Protein AF-A0A6N7SQK4-F1 (afdb_monomer)

Radius of gyration: 19.13 Å; Cα contacts (8 Å, |Δi|>4): 362; chains: 1; bounding box: 48×38×49 Å

Solvent-accessible surface area (backbone atoms only — not comparable to full-atom values): 11396 Å² total; per-residue (Å²): 120,50,79,45,81,29,78,34,66,66,60,45,42,52,51,52,50,55,53,40,71,34,82,90,44,71,41,27,34,32,42,35,21,42,63,75,59,46,51,52,40,52,52,53,42,48,60,73,65,50,49,73,35,94,45,75,55,80,72,55,44,94,78,72,70,55,89,62,46,33,38,38,37,44,37,92,71,20,36,33,31,36,69,36,64,40,72,62,56,98,86,44,72,65,43,67,56,78,45,79,33,41,35,33,38,35,33,69,88,46,64,76,78,52,61,83,30,60,48,47,84,39,53,32,35,34,43,65,51,77,74,94,60,89,77,73,80,86,76,71,68,69,50,72,48,73,41,77,40,60,44,101,84,72,44,73,34,31,39,38,41,40,38,35,49,65,60,96,89,46,80,45,75,48,74,48,77,51,74,38,95,45,62,67,61,43,48,59,55,30,52,80,71,74,47,86,133

pLDDT: mean 87.47, std 13.69, range [32.38, 98.38]

Sequence (197 aa):
MKRLEFKSVLDFTKRVCEVYEDETANHYVSVYGKYDFIKQVLQNLIVNGYPIGNEIELQDFEVDNYDKEFVLYLVEDGIIVEKVWHEKNEFHEAMYFYGYSNVAFVHDECNSALLKYVESKYVFEVAIAEDDVDDPGYRTNTIETVHISYNDRGLPCGFSKAWTTSENGVICSSAYLHFSNDIDILNEVAEKFGVKL

Structure (mmCIF, N/CA/C/O backbone):
data_AF-A0A6N7SQK4-F1
#
_entry.id   AF-A0A6N7SQK4-F1
#
loop_
_atom_site.group_PDB
_atom_site.id
_atom_site.type_symbol
_atom_site.label_atom_id
_atom_site.label_alt_id
_atom_site.label_comp_id
_atom_site.label_asym_id
_atom_site.label_entity_id
_atom_site.label_seq_id
_atom_site.pdbx_PDB_ins_code
_atom_site.Cartn_x
_atom_site.Cartn_y
_atom_site.Cartn_z
_atom_site.occupancy
_atom_site.B_iso_or_equiv
_atom_site.auth_seq_id
_atom_site.auth_comp_id
_atom_site.auth_asym_id
_atom_site.auth_atom_id
_atom_site.pdbx_PDB_model_num
ATOM 1 N N . MET A 1 1 ? 4.772 18.997 -6.776 1.00 83.69 1 MET A N 1
ATOM 2 C CA . MET A 1 1 ? 4.277 17.985 -5.823 1.00 83.69 1 MET A CA 1
ATOM 3 C C . MET A 1 1 ? 4.002 18.671 -4.498 1.00 83.69 1 MET A C 1
ATOM 5 O O . MET A 1 1 ? 4.730 19.605 -4.177 1.00 83.69 1 MET A O 1
ATOM 9 N N . LYS A 1 2 ? 2.951 18.285 -3.773 1.00 93.44 2 LYS A N 1
ATOM 10 C CA . LYS A 1 2 ? 2.712 18.763 -2.401 1.00 93.44 2 LYS A CA 1
ATOM 11 C C . LYS A 1 2 ? 3.180 17.676 -1.431 1.00 93.44 2 LYS A C 1
ATOM 13 O O . LYS A 1 2 ? 2.813 16.524 -1.633 1.00 93.44 2 LYS A O 1
ATOM 18 N N . ARG A 1 3 ? 3.945 18.046 -0.402 1.00 95.69 3 ARG A N 1
ATOM 19 C CA . ARG A 1 3 ? 4.362 17.134 0.672 1.00 95.69 3 ARG A CA 1
ATOM 20 C C . ARG A 1 3 ? 3.245 16.969 1.701 1.00 95.69 3 ARG A C 1
ATOM 22 O O . ARG A 1 3 ? 2.582 17.949 2.056 1.00 95.69 3 ARG A O 1
ATOM 29 N N . LEU A 1 4 ? 3.026 15.735 2.131 1.00 96.88 4 LEU A N 1
ATOM 30 C CA . LEU A 1 4 ? 2.109 15.333 3.189 1.00 96.88 4 LEU A CA 1
ATOM 31 C C . LEU A 1 4 ? 2.910 14.590 4.255 1.00 96.88 4 LEU A C 1
ATOM 33 O O . LEU A 1 4 ? 3.725 13.730 3.934 1.00 96.88 4 LEU A O 1
ATOM 37 N N . GLU A 1 5 ? 2.660 14.927 5.513 1.00 96.31 5 GLU A N 1
ATOM 38 C CA . GLU A 1 5 ? 3.359 14.347 6.655 1.00 96.31 5 GLU A CA 1
ATOM 39 C C . GLU A 1 5 ? 2.365 13.576 7.516 1.00 96.31 5 GLU A C 1
ATOM 41 O O . GLU A 1 5 ? 1.281 14.079 7.833 1.00 96.31 5 GLU A O 1
ATOM 46 N N . PHE A 1 6 ? 2.734 12.354 7.885 1.00 93.81 6 PHE A N 1
ATOM 47 C CA . PHE A 1 6 ? 1.911 11.467 8.699 1.00 93.81 6 PHE A CA 1
ATOM 48 C C . PHE A 1 6 ? 2.703 10.981 9.901 1.00 93.81 6 PHE A C 1
ATOM 50 O O . PHE A 1 6 ? 3.916 10.838 9.837 1.00 93.81 6 PHE A O 1
ATOM 57 N N . LYS A 1 7 ? 2.011 10.696 11.004 1.00 89.12 7 LYS A N 1
ATOM 58 C CA . LYS A 1 7 ? 2.656 10.184 12.221 1.00 89.12 7 LYS A CA 1
ATOM 59 C C . LYS A 1 7 ? 3.020 8.706 12.128 1.00 89.12 7 LYS A C 1
ATOM 61 O O . LYS A 1 7 ? 3.851 8.233 12.880 1.00 89.12 7 LYS A O 1
ATOM 66 N N . SER A 1 8 ? 2.334 7.963 11.266 1.00 90.12 8 SER A N 1
ATOM 67 C CA . SER A 1 8 ? 2.505 6.522 11.133 1.00 90.12 8 SER A CA 1
ATOM 68 C C . SER A 1 8 ? 2.063 6.056 9.750 1.00 90.12 8 SER A C 1
ATOM 70 O O . SER A 1 8 ? 1.241 6.709 9.096 1.00 90.12 8 SER A O 1
ATOM 72 N N . VAL A 1 9 ? 2.542 4.881 9.329 1.00 91.19 9 VAL A N 1
ATOM 73 C CA . VAL A 1 9 ? 2.066 4.225 8.098 1.00 91.19 9 VAL A CA 1
ATOM 74 C C . VAL A 1 9 ? 0.567 3.908 8.182 1.00 91.19 9 VAL A C 1
ATOM 76 O O . VAL A 1 9 ? -0.132 3.949 7.171 1.00 91.19 9 VAL A O 1
ATOM 79 N N . LEU A 1 10 ? 0.035 3.661 9.385 1.00 88.75 10 LEU A N 1
ATOM 80 C CA . LEU A 1 10 ? -1.398 3.457 9.604 1.00 88.75 10 LEU A CA 1
ATOM 81 C C . LEU A 1 10 ? -2.210 4.721 9.291 1.00 88.75 10 LEU A C 1
ATOM 83 O O . LEU A 1 10 ? -3.214 4.644 8.585 1.00 88.75 10 LEU A O 1
ATOM 87 N N . ASP A 1 11 ? -1.781 5.883 9.787 1.00 90.56 11 ASP A N 1
ATOM 88 C CA . ASP A 1 11 ? -2.468 7.151 9.514 1.00 90.56 11 ASP A CA 1
ATOM 89 C C . ASP A 1 11 ? -2.390 7.526 8.033 1.00 90.56 11 ASP A C 1
ATOM 91 O O . ASP A 1 11 ? -3.376 7.988 7.457 1.00 90.56 11 ASP A O 1
ATOM 95 N N . PHE A 1 12 ? -1.252 7.250 7.393 1.00 96.50 12 PHE A N 1
ATOM 96 C CA . PHE A 1 12 ? -1.128 7.345 5.943 1.00 96.50 12 PHE A CA 1
ATOM 97 C C . PHE A 1 12 ? -2.101 6.398 5.222 1.00 96.50 12 PHE A C 1
ATOM 99 O O . PHE A 1 12 ? -2.813 6.821 4.313 1.00 96.50 12 PHE A O 1
ATOM 106 N N . THR A 1 13 ? -2.199 5.136 5.648 1.00 94.81 13 THR A N 1
ATOM 107 C CA . THR A 1 13 ? -3.073 4.154 4.987 1.00 94.81 13 THR A CA 1
ATOM 108 C C . THR A 1 13 ? -4.548 4.541 5.103 1.00 94.81 13 THR A C 1
ATOM 110 O O . THR A 1 13 ? -5.290 4.411 4.132 1.00 94.81 13 THR A O 1
ATOM 113 N N . LYS A 1 14 ? -4.983 5.101 6.242 1.00 93.44 14 LYS A N 1
ATOM 114 C CA . LYS A 1 14 ? -6.338 5.670 6.375 1.00 93.44 14 LYS A CA 1
ATOM 115 C C . LYS A 1 14 ? -6.587 6.752 5.330 1.00 93.44 14 LYS A C 1
ATOM 117 O O . LYS A 1 14 ? -7.634 6.753 4.694 1.00 93.44 14 LYS A O 1
ATOM 122 N N . ARG A 1 15 ? -5.601 7.624 5.092 1.00 95.56 15 ARG A N 1
ATOM 123 C CA . ARG A 1 15 ? -5.711 8.665 4.067 1.00 95.56 15 ARG A CA 1
ATOM 124 C C . ARG A 1 15 ? -5.816 8.091 2.654 1.00 95.56 15 ARG A C 1
ATOM 126 O O . ARG A 1 15 ? -6.554 8.641 1.843 1.00 95.56 15 ARG A O 1
ATOM 133 N N . VAL A 1 16 ? -5.099 7.007 2.358 1.00 96.56 16 VAL A N 1
ATOM 134 C CA . VAL A 1 16 ? -5.236 6.278 1.085 1.00 96.56 16 VAL A CA 1
ATOM 135 C C . VAL A 1 16 ? -6.665 5.756 0.917 1.00 96.56 16 VAL A C 1
ATOM 137 O O . VAL A 1 16 ? -7.256 5.992 -0.133 1.00 96.56 16 VAL A O 1
ATOM 140 N N . CYS A 1 17 ? -7.241 5.139 1.955 1.00 94.69 17 CYS A N 1
ATOM 141 C CA . CYS A 1 17 ? -8.623 4.641 1.943 1.00 94.69 17 CYS A CA 1
ATOM 142 C C . CYS A 1 17 ? -9.630 5.777 1.709 1.00 94.69 17 CYS A C 1
ATOM 144 O O . CYS A 1 17 ? -10.446 5.693 0.803 1.00 94.69 17 CYS A O 1
ATOM 146 N N . GLU A 1 18 ? -9.511 6.888 2.447 1.00 93.62 18 GLU A N 1
ATOM 147 C CA . GLU A 1 18 ? -10.380 8.064 2.274 1.00 93.62 18 GLU A CA 1
ATOM 148 C C . GLU A 1 18 ? -10.346 8.616 0.843 1.00 93.62 18 GLU A C 1
ATOM 150 O O . GLU A 1 18 ? -11.364 9.047 0.313 1.00 93.62 18 GLU A O 1
ATOM 155 N N . VAL A 1 19 ? -9.160 8.652 0.228 1.00 93.62 19 VAL A N 1
ATOM 156 C CA . VAL A 1 19 ? -8.994 9.136 -1.149 1.00 93.62 19 VAL A CA 1
ATOM 157 C C . VAL A 1 19 ? -9.546 8.139 -2.156 1.00 93.62 19 VAL A C 1
ATOM 159 O O . VAL A 1 19 ? -10.092 8.552 -3.174 1.00 93.62 19 VAL A O 1
ATOM 162 N N . TYR A 1 20 ? -9.398 6.845 -1.888 1.00 93.75 20 TYR A N 1
ATOM 163 C CA . TYR A 1 20 ? -9.963 5.803 -2.727 1.00 93.75 20 TYR A CA 1
ATOM 164 C C . TYR A 1 20 ? -11.492 5.805 -2.674 1.00 93.75 20 TYR A C 1
ATOM 166 O O . TYR A 1 20 ? -12.119 5.681 -3.715 1.00 93.75 20 TYR A O 1
ATOM 174 N N . GLU A 1 21 ? -12.095 5.989 -1.500 1.00 90.25 21 GLU A N 1
ATOM 175 C CA . GLU A 1 21 ? -13.551 6.003 -1.297 1.00 90.25 21 GLU A CA 1
ATOM 176 C C . GLU A 1 21 ? -14.223 7.300 -1.791 1.00 90.25 21 GLU A C 1
ATOM 178 O O . GLU A 1 21 ? -15.442 7.341 -1.957 1.00 90.25 21 GLU A O 1
ATOM 183 N N . ASP A 1 22 ? -13.451 8.355 -2.067 1.00 86.50 22 ASP A N 1
ATOM 184 C CA . ASP A 1 22 ? -13.962 9.595 -2.652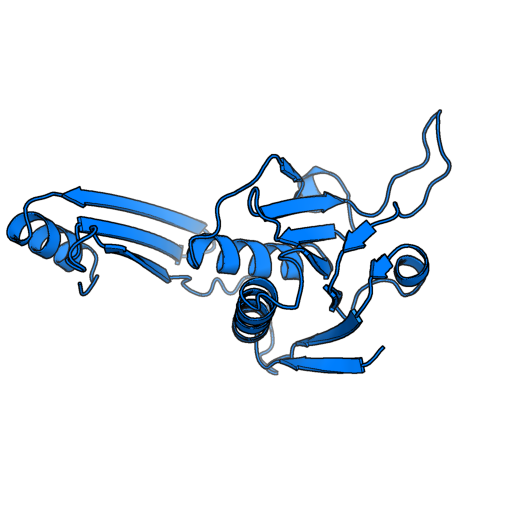 1.00 86.50 22 ASP A CA 1
ATOM 185 C C . ASP A 1 22 ? -14.390 9.367 -4.115 1.00 86.50 22 ASP A C 1
ATOM 187 O O . ASP A 1 22 ? -13.565 9.253 -5.027 1.00 86.50 22 ASP A O 1
ATOM 191 N N . GLU A 1 23 ? -15.707 9.353 -4.351 1.00 67.31 23 GLU A N 1
ATOM 192 C CA . GLU A 1 23 ? -16.339 9.156 -5.667 1.00 67.31 23 GLU A CA 1
ATOM 193 C C . GLU A 1 23 ? -15.842 10.143 -6.743 1.00 67.31 23 GLU A C 1
ATOM 195 O O . GLU A 1 23 ? -15.976 9.893 -7.941 1.00 67.31 23 GLU A O 1
ATOM 200 N N . THR A 1 24 ? -15.234 11.270 -6.354 1.00 70.75 24 THR A N 1
ATOM 201 C CA . THR A 1 24 ? -14.681 12.247 -7.304 1.00 70.75 24 THR A CA 1
ATOM 202 C C . THR A 1 24 ? -13.302 11.866 -7.859 1.00 70.75 24 THR A C 1
ATOM 204 O O . THR A 1 24 ? -12.833 12.490 -8.820 1.00 70.75 24 THR A O 1
ATOM 207 N N . ALA A 1 25 ? -12.645 10.848 -7.288 1.00 60.19 25 ALA A N 1
ATOM 208 C CA . ALA A 1 25 ? -11.273 10.458 -7.606 1.00 60.19 25 ALA A CA 1
ATOM 209 C C . ALA A 1 25 ? -11.146 9.274 -8.589 1.00 60.19 25 ALA A C 1
ATOM 211 O O . ALA A 1 25 ? -10.020 8.945 -8.958 1.00 60.19 25 ALA A O 1
ATOM 212 N N . ASN A 1 26 ? -12.250 8.686 -9.076 1.00 66.25 26 ASN A N 1
ATOM 213 C CA . ASN A 1 26 ? -12.278 7.468 -9.914 1.00 66.25 26 ASN A CA 1
ATOM 214 C C . ASN A 1 26 ? -11.434 6.302 -9.350 1.00 66.25 26 ASN A C 1
ATOM 216 O O . ASN A 1 26 ? -10.673 5.708 -10.108 1.00 66.25 26 ASN A O 1
ATOM 220 N N . HIS A 1 27 ? -11.547 5.995 -8.049 1.00 81.81 27 HIS A N 1
ATOM 221 C CA . HIS A 1 27 ? -11.099 4.737 -7.412 1.00 81.81 27 HIS A CA 1
ATOM 222 C C . HIS A 1 27 ? -9.774 4.140 -7.941 1.00 81.81 27 HIS A C 1
ATOM 224 O O . HIS A 1 27 ? -9.664 2.934 -8.140 1.00 81.81 27 HIS A O 1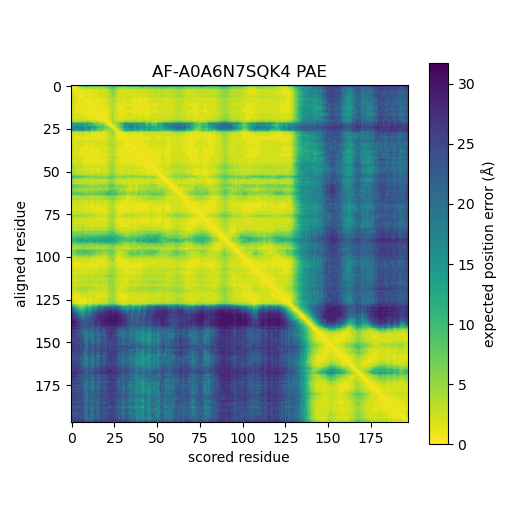
ATOM 230 N N . TYR A 1 28 ? -8.769 4.976 -8.220 1.00 92.06 28 TYR A N 1
ATOM 231 C CA . TYR A 1 28 ? -7.483 4.521 -8.744 1.00 92.06 28 TYR A CA 1
ATOM 232 C C . TYR A 1 28 ? -6.358 5.285 -8.061 1.00 92.06 28 TYR A C 1
ATOM 234 O O . TYR A 1 28 ? -5.978 6.393 -8.457 1.00 92.06 28 TYR A O 1
ATOM 242 N N . VAL A 1 29 ? -5.840 4.673 -7.000 1.00 95.94 29 VAL A N 1
ATOM 243 C CA . VAL A 1 29 ? -4.765 5.225 -6.178 1.00 95.94 29 VAL A CA 1
ATOM 244 C C . VAL A 1 29 ? -3.518 4.370 -6.344 1.00 95.94 29 VAL A C 1
ATOM 246 O O . VAL A 1 29 ? -3.596 3.146 -6.340 1.00 95.94 29 VAL A O 1
ATOM 249 N N . SER A 1 30 ? -2.361 5.012 -6.472 1.00 97.50 30 SER A N 1
ATOM 250 C CA . SER A 1 30 ? -1.060 4.338 -6.476 1.00 97.50 30 SER A CA 1
ATOM 251 C C . SER A 1 30 ? -0.188 4.845 -5.335 1.00 97.50 30 SER A C 1
ATOM 253 O O . SER A 1 30 ? -0.093 6.056 -5.117 1.00 97.50 30 SER A O 1
ATOM 255 N N . VAL A 1 31 ? 0.495 3.939 -4.649 1.00 98.31 31 VAL A N 1
ATOM 256 C CA . VAL A 1 31 ? 1.444 4.231 -3.576 1.00 98.31 31 VAL A CA 1
ATOM 257 C C . VAL A 1 31 ? 2.805 3.670 -3.967 1.00 98.31 31 VAL A C 1
ATOM 259 O O . VAL A 1 31 ? 2.933 2.472 -4.177 1.00 98.31 31 VAL A O 1
ATOM 262 N N . TYR A 1 32 ? 3.817 4.527 -4.047 1.00 98.38 32 TYR A N 1
ATOM 263 C CA . TYR A 1 32 ? 5.190 4.157 -4.380 1.00 98.38 32 TYR A CA 1
ATOM 264 C C . TYR A 1 32 ? 6.066 4.211 -3.133 1.00 98.38 32 TYR A C 1
ATOM 266 O O . TYR A 1 32 ? 5.988 5.169 -2.357 1.00 98.38 32 TYR A O 1
ATOM 274 N N . GLY A 1 33 ? 6.916 3.205 -2.953 1.00 97.56 33 GLY A N 1
ATOM 275 C CA . GLY A 1 33 ? 7.816 3.123 -1.809 1.00 97.56 33 GLY A CA 1
ATOM 276 C C . GLY A 1 33 ? 8.720 1.902 -1.849 1.00 97.56 33 GLY A C 1
ATOM 277 O O . GLY A 1 33 ? 8.614 1.056 -2.732 1.00 97.56 33 GLY A O 1
ATOM 278 N N . LYS A 1 34 ? 9.621 1.803 -0.874 1.00 95.50 34 LYS A N 1
ATOM 279 C CA . LYS A 1 34 ? 10.460 0.615 -0.688 1.00 95.50 34 LYS A CA 1
ATOM 280 C C . LYS A 1 34 ? 9.702 -0.504 0.023 1.00 95.50 34 LYS A C 1
ATOM 282 O O . LYS A 1 34 ? 8.609 -0.289 0.551 1.00 95.50 34 LYS A O 1
ATOM 287 N N . TYR A 1 35 ? 10.319 -1.683 0.044 1.00 94.38 35 TYR A N 1
ATOM 288 C CA . TYR A 1 35 ? 9.756 -2.922 0.577 1.00 94.38 35 TYR A CA 1
ATOM 289 C C . TYR A 1 35 ? 9.039 -2.751 1.927 1.00 94.38 35 TYR A C 1
ATOM 291 O O . TYR A 1 35 ? 7.842 -3.018 2.008 1.00 94.38 35 TYR A O 1
ATOM 299 N N . ASP A 1 36 ? 9.716 -2.251 2.968 1.00 93.00 36 ASP A N 1
ATOM 300 C CA . ASP A 1 36 ? 9.132 -2.179 4.318 1.00 93.00 36 ASP A CA 1
ATOM 301 C C . ASP A 1 36 ? 7.945 -1.220 4.420 1.00 93.00 36 ASP A C 1
ATOM 303 O O . ASP A 1 36 ? 6.975 -1.497 5.134 1.00 93.00 36 ASP A O 1
ATOM 307 N N . PHE A 1 37 ? 7.992 -0.109 3.685 1.00 96.00 37 PHE A N 1
ATOM 308 C CA . PHE A 1 37 ? 6.884 0.837 3.623 1.00 96.00 37 PHE A CA 1
ATOM 309 C C . PHE A 1 37 ? 5.678 0.212 2.913 1.00 96.00 37 PHE A C 1
ATOM 311 O O . PHE A 1 37 ? 4.579 0.174 3.467 1.00 96.00 37 PHE A O 1
ATOM 318 N N . ILE A 1 38 ? 5.884 -0.347 1.716 1.00 97.94 38 ILE A N 1
ATOM 319 C CA . ILE A 1 38 ? 4.814 -0.953 0.911 1.00 97.94 38 ILE A CA 1
ATOM 320 C C . ILE A 1 38 ? 4.208 -2.171 1.610 1.00 97.94 38 ILE A C 1
ATOM 322 O O . ILE A 1 38 ? 2.987 -2.320 1.625 1.00 97.94 38 ILE A O 1
ATOM 326 N N . LYS A 1 39 ? 5.026 -2.988 2.276 1.00 95.62 39 LYS A N 1
ATOM 327 C CA . LYS A 1 39 ? 4.577 -4.109 3.106 1.00 95.62 39 LYS A CA 1
ATOM 328 C C . LYS A 1 39 ? 3.621 -3.664 4.211 1.00 95.62 39 LYS A C 1
ATOM 330 O O . LYS A 1 39 ? 2.579 -4.290 4.395 1.00 95.62 39 LYS A O 1
ATOM 335 N N . GLN A 1 40 ? 3.941 -2.593 4.936 1.00 94.00 40 GLN A N 1
ATOM 336 C CA . GLN A 1 40 ? 3.074 -2.075 5.999 1.00 94.00 40 GLN A CA 1
ATOM 337 C C . GLN A 1 40 ? 1.767 -1.486 5.449 1.00 94.00 40 GLN A C 1
ATOM 339 O O . GLN A 1 40 ? 0.702 -1.713 6.025 1.00 94.00 40 GLN A O 1
ATOM 344 N N . VAL A 1 41 ? 1.820 -0.774 4.318 1.00 97.06 41 VAL A N 1
ATOM 345 C CA . VAL A 1 41 ? 0.614 -0.266 3.638 1.00 97.06 41 VAL A CA 1
ATOM 346 C C . VAL A 1 41 ? -0.278 -1.427 3.192 1.00 97.06 41 VAL A C 1
ATOM 348 O O . VAL A 1 41 ? -1.468 -1.435 3.502 1.00 97.06 41 VAL A O 1
ATOM 351 N N . LEU A 1 42 ? 0.298 -2.441 2.539 1.00 97.25 42 LEU A N 1
ATOM 352 C CA . LEU A 1 42 ? -0.401 -3.653 2.110 1.00 97.25 42 LEU A CA 1
ATOM 353 C C . LEU A 1 42 ? -1.090 -4.357 3.286 1.00 97.25 42 LEU A C 1
ATOM 355 O O . LEU A 1 42 ? -2.274 -4.679 3.201 1.00 97.25 42 LEU A O 1
ATOM 359 N N . GLN A 1 43 ? -0.373 -4.562 4.396 1.00 91.00 43 GLN A N 1
ATOM 360 C CA . GLN A 1 43 ? -0.928 -5.173 5.607 1.00 91.00 43 GLN A CA 1
ATOM 361 C C . GLN A 1 43 ? -2.143 -4.399 6.124 1.00 91.00 43 GLN A C 1
ATOM 363 O O . GLN A 1 43 ? -3.189 -4.996 6.374 1.00 91.00 43 GLN A O 1
ATOM 368 N N . ASN A 1 44 ? -2.030 -3.075 6.239 1.00 90.88 44 ASN A N 1
ATOM 369 C CA . ASN A 1 44 ? -3.120 -2.225 6.712 1.00 90.88 44 ASN A CA 1
ATOM 370 C C . ASN A 1 44 ? -4.333 -2.244 5.764 1.00 90.88 44 ASN A C 1
ATOM 372 O O . ASN A 1 44 ? -5.468 -2.269 6.235 1.00 90.88 44 ASN A O 1
ATOM 376 N N . LEU A 1 45 ? -4.122 -2.267 4.443 1.00 92.56 45 LEU A N 1
ATOM 377 C CA . LEU A 1 45 ? -5.216 -2.344 3.466 1.00 92.56 45 LEU A CA 1
ATOM 378 C C . LEU A 1 45 ? -5.954 -3.687 3.533 1.00 92.56 45 LEU A C 1
ATOM 380 O O . LEU A 1 45 ? -7.182 -3.702 3.585 1.00 92.56 45 LEU A O 1
ATOM 384 N N . ILE A 1 46 ? -5.226 -4.806 3.614 1.00 89.75 46 ILE A N 1
ATOM 385 C CA . ILE A 1 46 ? -5.830 -6.139 3.785 1.00 89.75 46 ILE A CA 1
ATOM 386 C C . ILE A 1 46 ? -6.668 -6.183 5.070 1.00 89.75 46 ILE A C 1
ATOM 388 O O . ILE A 1 46 ? -7.788 -6.688 5.080 1.00 89.75 46 ILE A O 1
ATOM 392 N N . VAL A 1 47 ? -6.145 -5.616 6.156 1.00 82.56 47 VAL A N 1
ATOM 393 C CA . VAL A 1 47 ? -6.829 -5.543 7.456 1.00 82.56 47 VAL A CA 1
ATOM 394 C C . VAL A 1 47 ? -8.096 -4.693 7.395 1.00 82.56 47 VAL A C 1
ATOM 396 O O . VAL A 1 47 ? -9.095 -5.034 8.028 1.00 82.56 47 VAL A O 1
ATOM 399 N N . ASN A 1 48 ? -8.083 -3.626 6.598 1.00 80.12 48 ASN A N 1
ATOM 400 C CA . ASN A 1 48 ? -9.256 -2.794 6.343 1.00 80.12 48 ASN A CA 1
ATOM 401 C C . ASN A 1 48 ? -10.291 -3.469 5.419 1.00 80.12 48 ASN A C 1
ATOM 403 O O . ASN A 1 48 ? -11.336 -2.881 5.156 1.00 80.12 48 ASN A O 1
ATOM 407 N N . GLY A 1 49 ? -10.047 -4.705 4.969 1.00 81.69 49 GLY A N 1
ATOM 408 C CA . GLY A 1 49 ? -11.009 -5.506 4.212 1.00 81.69 49 GLY A CA 1
ATOM 409 C C . GLY A 1 49 ? -10.933 -5.328 2.697 1.00 81.69 49 GLY A C 1
ATOM 410 O O . GLY A 1 49 ? -11.812 -5.823 1.992 1.00 81.69 49 GLY A O 1
ATOM 411 N N . TYR A 1 50 ? -9.900 -4.657 2.184 1.00 87.25 50 TYR A N 1
ATOM 412 C CA . TYR A 1 50 ? -9.686 -4.552 0.744 1.00 87.25 50 TYR A CA 1
ATOM 413 C C . TYR A 1 50 ? -9.200 -5.901 0.185 1.00 87.25 50 TYR A C 1
ATOM 415 O O . TYR A 1 50 ? -8.250 -6.479 0.727 1.00 87.25 50 TYR A O 1
ATOM 423 N N . PRO A 1 51 ? -9.838 -6.434 -0.874 1.00 90.38 51 PRO A N 1
ATOM 424 C CA . PRO A 1 51 ? -9.447 -7.712 -1.450 1.00 90.38 51 PRO A CA 1
ATOM 425 C C . PRO A 1 51 ? -8.081 -7.606 -2.130 1.00 90.38 51 PRO A C 1
ATOM 427 O O . PRO A 1 51 ? -7.670 -6.536 -2.573 1.00 90.38 51 PRO A O 1
ATOM 430 N N . ILE A 1 52 ? -7.387 -8.735 -2.244 1.00 93.94 52 ILE A N 1
ATOM 431 C CA . ILE A 1 52 ? -6.223 -8.849 -3.124 1.00 93.94 52 ILE A CA 1
ATOM 432 C C . ILE A 1 52 ? -6.744 -9.011 -4.553 1.00 93.94 52 ILE A C 1
ATOM 434 O O . ILE A 1 52 ? -7.625 -9.840 -4.785 1.00 93.94 52 ILE A O 1
ATOM 438 N N . GLY A 1 53 ? -6.205 -8.216 -5.473 1.00 92.44 53 GLY A N 1
ATOM 439 C CA . GLY A 1 53 ? -6.504 -8.294 -6.896 1.00 92.44 53 GLY A CA 1
ATOM 440 C C . GLY A 1 53 ? -5.746 -9.431 -7.580 1.00 92.44 53 GLY A C 1
ATOM 441 O O . GLY A 1 53 ? -5.609 -10.533 -7.047 1.00 92.44 53 GLY A O 1
ATOM 442 N N . ASN A 1 54 ? -5.244 -9.166 -8.785 1.00 88.44 54 ASN A N 1
ATOM 443 C CA . ASN A 1 54 ? -4.667 -10.212 -9.633 1.00 88.44 54 ASN A CA 1
ATOM 444 C C . ASN A 1 54 ? -3.255 -10.657 -9.217 1.00 88.44 54 ASN A C 1
ATOM 446 O O . ASN A 1 54 ? -2.882 -11.794 -9.503 1.00 88.44 54 ASN A O 1
ATOM 450 N N . GLU A 1 55 ? -2.471 -9.796 -8.559 1.00 90.75 55 GLU A N 1
ATOM 451 C CA . GLU A 1 55 ? -1.062 -10.075 -8.258 1.00 90.75 55 GLU A CA 1
ATOM 452 C C . GLU A 1 55 ? -0.536 -9.293 -7.045 1.00 90.75 55 GLU A C 1
ATOM 454 O O . GLU A 1 55 ? -0.913 -8.146 -6.814 1.00 90.75 55 GLU A O 1
ATOM 459 N N . ILE A 1 56 ? 0.369 -9.924 -6.288 1.00 95.94 56 ILE A N 1
ATOM 460 C CA . ILE A 1 56 ? 1.199 -9.289 -5.259 1.00 95.94 56 ILE A CA 1
ATOM 461 C C . ILE A 1 56 ? 2.653 -9.712 -5.504 1.00 95.94 56 ILE A C 1
ATOM 463 O O . ILE A 1 56 ? 3.096 -10.764 -5.038 1.00 95.94 56 ILE A O 1
ATOM 467 N N . GLU A 1 57 ? 3.398 -8.887 -6.233 1.00 94.06 57 GLU A N 1
ATOM 468 C CA . GLU A 1 57 ? 4.842 -9.015 -6.408 1.00 94.06 57 GLU A CA 1
ATOM 469 C C . GLU A 1 57 ? 5.564 -8.192 -5.333 1.00 94.06 57 GLU A C 1
ATOM 471 O O . GLU A 1 57 ? 5.914 -7.027 -5.517 1.00 94.06 57 GLU A O 1
ATOM 476 N N . LEU A 1 58 ? 5.759 -8.808 -4.167 1.00 93.19 58 LEU A N 1
ATOM 477 C CA . LEU A 1 58 ? 6.462 -8.195 -3.044 1.00 93.19 58 LEU A CA 1
ATOM 478 C C . LEU A 1 58 ? 7.372 -9.227 -2.380 1.00 93.19 58 LEU A C 1
ATOM 480 O O . LEU A 1 58 ? 6.954 -9.959 -1.480 1.00 93.19 58 LEU A O 1
ATOM 484 N N . GLN A 1 59 ? 8.613 -9.306 -2.847 1.00 87.56 59 GLN A N 1
ATOM 485 C CA . GLN A 1 59 ? 9.647 -10.146 -2.254 1.00 87.56 59 GLN A CA 1
ATOM 486 C C . GLN A 1 59 ? 10.681 -9.286 -1.528 1.00 87.56 59 GLN A C 1
ATOM 488 O O . GLN A 1 59 ? 10.935 -8.142 -1.898 1.00 87.56 59 GLN A O 1
ATOM 493 N N . ASP A 1 60 ? 11.233 -9.846 -0.455 1.00 79.88 60 ASP A N 1
ATOM 494 C CA . ASP A 1 60 ? 12.344 -9.241 0.272 1.00 79.88 60 ASP A CA 1
ATOM 495 C C . ASP A 1 60 ? 13.645 -9.384 -0.527 1.00 79.88 60 ASP A C 1
ATOM 497 O O . ASP A 1 60 ? 13.820 -10.351 -1.277 1.00 79.88 60 ASP A O 1
ATOM 501 N N . PHE A 1 61 ? 14.584 -8.476 -0.278 1.00 79.06 61 PHE A N 1
ATOM 502 C CA . PHE A 1 61 ? 15.894 -8.438 -0.914 1.00 79.06 61 PHE A CA 1
ATOM 503 C C . PHE A 1 61 ? 16.628 -9.785 -0.824 1.00 79.06 61 PHE A C 1
ATOM 505 O O . PHE A 1 61 ? 17.226 -10.230 -1.797 1.00 79.06 61 PHE A O 1
ATOM 512 N N . GLU A 1 62 ? 16.544 -10.487 0.307 1.00 82.25 62 GLU A N 1
ATOM 513 C CA . GLU A 1 62 ? 17.211 -11.786 0.490 1.00 82.25 62 GLU A CA 1
ATOM 514 C C . GLU A 1 62 ? 16.654 -12.902 -0.419 1.00 82.25 62 GLU A C 1
ATOM 516 O O . GLU A 1 62 ? 17.294 -13.940 -0.601 1.00 82.25 62 GLU A O 1
ATOM 521 N N . VAL A 1 63 ? 15.460 -12.716 -0.992 1.00 80.00 63 VAL A N 1
ATOM 522 C CA . VAL A 1 63 ? 14.797 -13.705 -1.855 1.00 80.00 63 VAL A CA 1
ATOM 523 C C . VAL A 1 63 ? 15.094 -13.450 -3.330 1.00 80.00 63 VAL A C 1
ATOM 525 O O . VAL A 1 63 ? 15.361 -14.401 -4.067 1.00 80.00 63 VAL A O 1
ATOM 528 N N . ASP A 1 64 ? 15.044 -12.195 -3.777 1.00 84.69 64 ASP A N 1
ATOM 529 C CA . ASP A 1 64 ? 15.122 -11.848 -5.201 1.00 84.69 64 ASP A CA 1
ATOM 530 C C . ASP A 1 64 ? 16.210 -10.819 -5.558 1.00 84.69 64 ASP A C 1
ATOM 532 O O . ASP A 1 64 ? 16.429 -10.549 -6.739 1.00 84.69 64 ASP A O 1
ATOM 536 N N . ASN A 1 65 ? 16.951 -10.319 -4.565 1.00 87.75 65 ASN A N 1
ATOM 537 C CA . ASN A 1 65 ? 17.970 -9.271 -4.676 1.00 87.75 65 ASN A CA 1
ATOM 538 C C . ASN A 1 65 ? 17.439 -7.940 -5.237 1.00 87.75 65 ASN A C 1
ATOM 540 O O . ASN A 1 65 ? 18.199 -7.178 -5.839 1.00 87.75 65 ASN A O 1
ATOM 544 N N . TYR A 1 66 ? 16.150 -7.646 -5.048 1.00 89.50 66 TYR A N 1
ATOM 545 C CA . TYR A 1 66 ? 15.537 -6.396 -5.480 1.00 89.50 66 TYR A CA 1
ATOM 546 C C . TYR A 1 66 ? 15.558 -5.342 -4.362 1.00 89.50 66 TYR A C 1
ATOM 548 O O . TYR A 1 66 ? 14.903 -5.480 -3.334 1.00 89.50 66 TYR A O 1
ATOM 556 N N . ASP A 1 67 ? 16.310 -4.258 -4.569 1.00 90.94 67 ASP A N 1
ATOM 557 C CA . ASP A 1 67 ? 16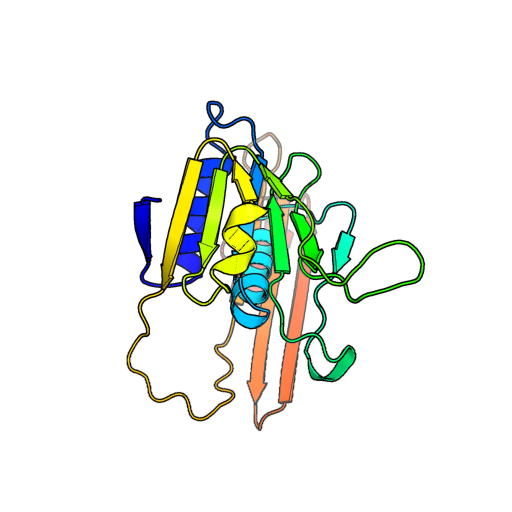.494 -3.154 -3.606 1.00 90.94 67 ASP A CA 1
ATOM 558 C C . ASP A 1 67 ? 15.825 -1.834 -4.046 1.00 90.94 67 ASP A C 1
ATOM 560 O O . ASP A 1 67 ? 16.105 -0.763 -3.494 1.00 90.94 67 ASP A O 1
ATOM 564 N N . LYS A 1 68 ? 14.983 -1.892 -5.083 1.00 94.94 68 LYS A N 1
ATOM 565 C CA . LYS A 1 68 ? 14.328 -0.730 -5.700 1.00 94.94 68 LYS A CA 1
ATOM 566 C C . LYS A 1 68 ? 12.897 -0.559 -5.180 1.00 94.94 68 LYS A C 1
ATOM 568 O O . LYS A 1 68 ? 12.452 -1.228 -4.250 1.00 94.94 68 LYS A O 1
ATOM 573 N N . GLU A 1 69 ? 12.184 0.404 -5.745 1.00 96.50 69 GLU A N 1
ATOM 574 C CA . GLU A 1 69 ? 10.828 0.766 -5.354 1.00 96.50 69 GLU A CA 1
ATOM 575 C C . GLU A 1 69 ? 9.787 -0.221 -5.891 1.00 96.50 69 GLU A C 1
ATOM 577 O O . GLU A 1 69 ? 9.923 -0.786 -6.977 1.00 96.50 69 GLU A O 1
ATOM 582 N N . PHE A 1 70 ? 8.707 -0.368 -5.138 1.00 97.06 70 PHE A N 1
ATOM 583 C CA . PHE A 1 70 ? 7.484 -1.054 -5.525 1.00 97.06 70 PHE A CA 1
ATOM 584 C C . PHE A 1 70 ? 6.361 -0.031 -5.684 1.00 97.06 70 PHE A C 1
ATOM 586 O O . PHE A 1 70 ? 6.408 1.069 -5.117 1.00 97.06 70 PHE A O 1
ATOM 593 N N . VAL A 1 71 ? 5.338 -0.411 -6.440 1.00 97.88 71 VAL A N 1
ATOM 594 C CA . VAL A 1 71 ? 4.072 0.310 -6.521 1.00 97.88 71 VAL A CA 1
ATOM 595 C C . VAL A 1 71 ? 2.959 -0.589 -6.011 1.00 97.88 71 VAL A C 1
ATOM 597 O O . VAL A 1 71 ? 2.849 -1.744 -6.404 1.00 97.88 71 VAL A O 1
ATOM 600 N N . LEU A 1 72 ? 2.139 -0.048 -5.118 1.00 98.12 72 LEU A N 1
ATOM 601 C CA . LEU A 1 72 ? 0.877 -0.634 -4.701 1.00 98.12 72 LEU A CA 1
ATOM 602 C C . LEU A 1 72 ? -0.252 0.144 -5.366 1.00 98.12 72 LEU A C 1
ATOM 604 O O . LEU A 1 72 ? -0.388 1.348 -5.146 1.00 98.12 72 LEU A O 1
ATOM 608 N N . TYR A 1 73 ? -1.081 -0.542 -6.138 1.00 96.81 73 TYR A N 1
ATOM 609 C CA . TYR A 1 73 ? -2.315 -0.001 -6.680 1.00 96.81 73 TYR A CA 1
ATOM 610 C C . TYR A 1 73 ? -3.497 -0.433 -5.822 1.00 96.81 73 TYR A C 1
ATOM 612 O O . TYR A 1 73 ? -3.625 -1.602 -5.460 1.00 96.81 73 TYR A O 1
ATOM 620 N N . LEU A 1 74 ? -4.371 0.522 -5.525 1.00 96.38 74 LEU A N 1
ATOM 621 C CA . LEU A 1 74 ? -5.696 0.271 -4.987 1.00 96.38 74 LEU A CA 1
ATOM 622 C C . LEU A 1 74 ? -6.712 0.653 -6.063 1.00 96.38 74 LEU A C 1
ATOM 624 O O . LEU A 1 74 ? -6.864 1.835 -6.393 1.00 96.38 74 LEU A O 1
ATOM 628 N N . VAL A 1 75 ? -7.333 -0.376 -6.638 1.00 93.69 75 VAL A N 1
ATOM 629 C CA . VAL A 1 75 ? -8.273 -0.308 -7.764 1.00 93.69 75 VAL A CA 1
ATOM 630 C C . VAL A 1 75 ? -9.542 -1.096 -7.447 1.00 93.69 75 VAL A C 1
ATOM 632 O O . VAL A 1 75 ? -9.599 -1.800 -6.440 1.00 93.69 75 VAL A O 1
ATOM 635 N N . GLU A 1 76 ? -10.546 -1.009 -8.322 1.00 90.81 76 GLU A N 1
ATOM 636 C CA . GLU A 1 76 ? -11.828 -1.717 -8.177 1.00 90.81 76 GLU A CA 1
ATOM 637 C C . GLU A 1 76 ? -11.657 -3.232 -7.959 1.00 90.81 76 GLU A C 1
ATOM 639 O O . GLU A 1 76 ? -12.322 -3.809 -7.100 1.00 90.81 76 GLU A O 1
ATOM 644 N N . ASP A 1 77 ? -10.707 -3.855 -8.665 1.00 89.56 77 ASP A N 1
ATOM 645 C CA . ASP A 1 77 ? -10.396 -5.288 -8.548 1.00 89.56 77 ASP A CA 1
ATOM 646 C C . ASP A 1 77 ? -9.652 -5.654 -7.246 1.00 89.56 77 ASP A C 1
ATOM 648 O O . ASP A 1 77 ? -9.455 -6.834 -6.956 1.00 89.56 77 ASP A O 1
ATOM 652 N N . GLY A 1 78 ? -9.234 -4.665 -6.451 1.00 93.50 78 GLY A N 1
ATOM 653 C CA . GLY A 1 78 ? -8.519 -4.846 -5.193 1.00 93.50 78 GLY A CA 1
ATOM 654 C C . GLY A 1 78 ? -7.096 -4.294 -5.201 1.00 93.50 78 GLY A C 1
ATOM 655 O O . GLY A 1 78 ? -6.747 -3.371 -5.939 1.00 93.50 78 GLY A O 1
ATOM 656 N N . ILE A 1 79 ? -6.273 -4.849 -4.315 1.00 97.38 79 ILE A N 1
ATOM 657 C CA . ILE A 1 79 ? -4.880 -4.456 -4.115 1.00 97.38 79 ILE A CA 1
ATOM 658 C C . ILE A 1 79 ? -3.987 -5.205 -5.104 1.00 97.38 79 ILE A C 1
ATOM 660 O O . ILE A 1 79 ? -4.030 -6.435 -5.157 1.00 97.38 79 ILE A O 1
ATOM 664 N N . ILE A 1 80 ? -3.142 -4.477 -5.828 1.00 97.00 80 ILE A N 1
ATOM 665 C CA . ILE A 1 80 ? -2.099 -5.034 -6.698 1.00 97.00 80 ILE A CA 1
ATOM 666 C C . ILE A 1 80 ? -0.753 -4.462 -6.257 1.00 97.00 80 ILE A C 1
ATOM 668 O O . ILE A 1 80 ? -0.678 -3.279 -5.931 1.00 97.00 80 ILE A O 1
ATOM 672 N N . VAL A 1 81 ? 0.303 -5.276 -6.227 1.00 97.12 81 VAL A N 1
ATOM 673 C CA . VAL A 1 81 ? 1.669 -4.807 -5.938 1.00 97.12 81 VAL A CA 1
ATOM 674 C C . VAL A 1 81 ? 2.618 -5.294 -7.019 1.00 97.12 81 VAL A C 1
ATOM 676 O O . VAL A 1 81 ? 2.577 -6.469 -7.367 1.00 97.12 81 VAL A O 1
ATOM 679 N N . GLU A 1 82 ? 3.464 -4.399 -7.523 1.00 95.38 82 GLU A N 1
ATOM 680 C CA . GLU A 1 82 ? 4.403 -4.660 -8.619 1.00 95.38 82 GLU A CA 1
ATOM 681 C C . GLU A 1 82 ? 5.768 -4.019 -8.340 1.00 95.38 82 GLU A C 1
ATOM 683 O O . GLU A 1 82 ? 5.870 -2.986 -7.660 1.00 95.38 82 GLU A O 1
ATOM 688 N N . LYS A 1 83 ? 6.829 -4.587 -8.919 1.00 94.75 83 LYS A N 1
ATOM 689 C CA . LYS A 1 83 ? 8.124 -3.903 -9.031 1.00 94.75 83 LYS A CA 1
ATOM 690 C C . LYS A 1 83 ? 8.036 -2.765 -10.036 1.00 94.75 83 LYS A C 1
ATOM 692 O O . LYS A 1 83 ? 7.465 -2.911 -11.110 1.00 94.75 83 LYS A O 1
ATOM 697 N N . VAL A 1 84 ? 8.651 -1.627 -9.718 1.00 94.75 84 VAL A N 1
ATOM 698 C CA . VAL A 1 84 ? 8.645 -0.472 -10.632 1.00 94.75 84 VAL A CA 1
ATOM 699 C C . VAL A 1 84 ? 9.882 -0.436 -11.521 1.00 94.75 84 VAL A C 1
ATOM 701 O O . VAL A 1 84 ? 9.838 0.130 -12.612 1.00 94.75 84 VAL A O 1
ATOM 704 N N . TRP A 1 85 ? 10.997 -1.014 -11.069 1.00 93.69 85 TRP A N 1
ATOM 705 C CA . TRP A 1 85 ? 12.242 -1.091 -11.823 1.00 93.69 85 TRP A CA 1
ATOM 706 C C . TRP A 1 85 ? 12.360 -2.434 -12.534 1.00 93.69 85 TRP A C 1
ATOM 708 O O . TRP A 1 85 ? 12.306 -3.491 -11.909 1.00 93.69 85 TRP A O 1
ATOM 718 N N . HIS A 1 86 ? 12.612 -2.385 -13.838 1.00 87.12 86 HIS A N 1
ATOM 719 C CA . HIS A 1 86 ? 12.933 -3.568 -14.616 1.00 87.12 86 HIS A CA 1
ATOM 720 C C . HIS A 1 86 ? 14.395 -3.532 -15.026 1.00 87.12 86 HIS A C 1
ATOM 722 O O . HIS A 1 86 ? 14.873 -2.565 -15.625 1.00 87.12 86 HIS A O 1
ATOM 728 N N . GLU A 1 87 ? 15.095 -4.624 -14.732 1.00 89.38 87 GLU A N 1
ATOM 729 C CA . GLU A 1 87 ? 16.443 -4.841 -15.232 1.00 89.38 87 GLU A CA 1
ATOM 730 C C . GLU A 1 87 ? 16.456 -4.953 -16.755 1.00 89.38 87 GLU A C 1
ATOM 732 O O . GLU A 1 87 ? 15.466 -5.310 -17.406 1.00 89.38 87 GLU A O 1
ATOM 737 N N . LYS A 1 88 ? 17.620 -4.659 -17.331 1.00 90.94 88 LYS A N 1
ATOM 738 C CA . LYS A 1 88 ? 17.833 -4.807 -18.766 1.00 90.94 88 LYS A CA 1
ATOM 739 C C . LYS A 1 88 ? 17.564 -6.250 -19.186 1.00 90.94 88 LYS A C 1
ATOM 741 O O . LYS A 1 88 ? 18.126 -7.184 -18.617 1.00 90.94 88 LYS A O 1
ATOM 746 N N . ASN A 1 89 ? 16.793 -6.421 -20.252 1.00 87.94 89 ASN A N 1
ATOM 747 C CA . ASN A 1 89 ? 16.622 -7.711 -20.908 1.00 87.94 89 ASN A CA 1
ATOM 748 C C . ASN A 1 89 ? 16.727 -7.570 -22.435 1.00 87.94 89 ASN A C 1
ATOM 750 O O . ASN A 1 89 ? 17.192 -6.555 -22.953 1.00 87.94 89 ASN A O 1
ATOM 754 N N . GLU A 1 90 ? 16.343 -8.616 -23.165 1.00 90.56 90 GLU A N 1
ATOM 755 C CA . GLU A 1 90 ? 16.415 -8.642 -24.630 1.00 90.56 90 GLU A CA 1
ATOM 756 C C . GLU A 1 90 ? 15.469 -7.633 -25.309 1.00 90.56 90 GLU A C 1
ATOM 758 O O . GLU A 1 90 ? 15.688 -7.275 -26.466 1.00 90.56 90 GLU A O 1
ATOM 763 N N . PHE A 1 91 ? 14.436 -7.164 -24.604 1.00 83.25 91 PHE A N 1
ATOM 764 C CA . PHE A 1 91 ? 13.363 -6.328 -25.144 1.00 83.25 91 PHE A CA 1
ATOM 765 C C . PHE A 1 91 ? 13.453 -4.861 -24.713 1.00 83.25 91 PHE A C 1
ATOM 767 O O . PHE A 1 91 ? 12.939 -3.995 -25.422 1.00 83.25 91 PHE A O 1
ATOM 774 N N . HIS A 1 92 ? 14.099 -4.563 -23.583 1.00 81.69 92 HIS A N 1
ATOM 775 C CA . HIS A 1 92 ? 14.212 -3.201 -23.066 1.00 81.69 92 HIS A CA 1
ATOM 776 C C . HIS A 1 92 ? 15.491 -2.964 -22.250 1.00 81.69 92 HIS A C 1
ATOM 778 O O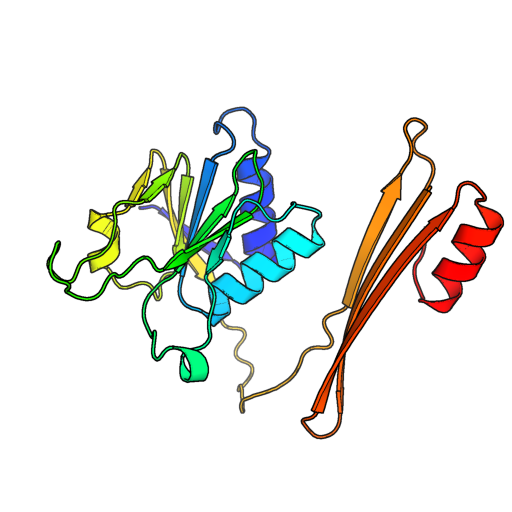 . HIS A 1 92 ? 16.066 -3.869 -21.641 1.00 81.69 92 HIS A O 1
ATOM 784 N N . GLU A 1 93 ? 15.930 -1.703 -22.230 1.00 91.12 93 GLU A N 1
ATOM 785 C CA . GLU A 1 93 ? 16.973 -1.227 -21.318 1.00 91.12 93 GLU A CA 1
ATOM 786 C C . GLU A 1 93 ? 16.463 -1.208 -19.870 1.00 91.12 93 GLU A C 1
ATOM 788 O O . GLU A 1 93 ? 15.258 -1.277 -19.624 1.00 91.12 93 GLU A O 1
ATOM 793 N N . ALA A 1 94 ? 17.388 -1.117 -18.913 1.00 92.19 94 ALA A N 1
ATOM 794 C CA . ALA A 1 94 ? 17.022 -1.014 -17.507 1.00 92.19 94 ALA A CA 1
ATOM 795 C C . ALA A 1 94 ? 16.352 0.342 -17.236 1.00 92.19 94 ALA A C 1
ATOM 797 O O . ALA A 1 94 ? 16.951 1.397 -17.480 1.00 92.19 94 ALA A O 1
ATOM 798 N N . MET A 1 95 ? 15.101 0.319 -16.783 1.00 93.00 95 MET A N 1
ATOM 799 C CA . MET A 1 95 ? 14.301 1.524 -16.581 1.00 93.00 95 MET A CA 1
ATOM 800 C C . MET A 1 95 ? 13.144 1.288 -15.614 1.00 93.00 95 MET A C 1
ATOM 802 O O . MET A 1 95 ? 12.753 0.154 -15.345 1.00 93.00 95 MET A O 1
ATOM 806 N N . TYR A 1 96 ? 12.566 2.388 -15.134 1.00 93.31 96 TYR A N 1
ATOM 807 C CA . TYR A 1 96 ? 11.270 2.337 -14.473 1.00 93.31 96 TYR A CA 1
ATOM 808 C C . TYR A 1 96 ? 10.158 2.157 -15.505 1.00 93.31 96 TYR A C 1
ATOM 810 O O . TYR A 1 96 ? 10.213 2.745 -16.591 1.00 93.31 96 TYR A O 1
ATOM 818 N N . PHE A 1 97 ? 9.143 1.375 -15.160 1.00 88.38 97 PHE A N 1
ATOM 819 C CA . PHE A 1 97 ? 7.917 1.289 -15.944 1.00 88.38 97 PHE A CA 1
ATOM 820 C C . PHE A 1 97 ? 6.981 2.457 -15.636 1.00 88.38 97 PHE A C 1
ATOM 822 O O . PHE A 1 97 ? 6.997 3.028 -14.545 1.00 88.38 97 PHE A O 1
ATOM 829 N N . TYR A 1 98 ? 6.187 2.833 -16.638 1.00 87.19 98 TYR A N 1
ATOM 830 C CA . TYR A 1 98 ? 5.185 3.882 -16.494 1.00 87.19 98 TYR A CA 1
ATOM 831 C C . TYR A 1 98 ? 4.016 3.372 -15.655 1.00 87.19 98 TYR A C 1
ATOM 833 O O . TYR A 1 98 ? 3.352 2.415 -16.045 1.00 87.19 98 TYR A O 1
ATOM 841 N N . GLY A 1 99 ? 3.759 4.037 -14.531 1.00 88.75 99 GLY A N 1
ATOM 842 C CA . GLY A 1 99 ? 2.595 3.791 -13.687 1.00 88.75 99 GLY A CA 1
ATOM 843 C C . GLY A 1 99 ? 1.560 4.897 -13.870 1.00 88.75 99 GLY A C 1
ATOM 844 O O . GLY A 1 99 ? 1.904 6.081 -13.823 1.00 88.75 99 GLY A O 1
ATOM 845 N N . TYR A 1 100 ? 0.296 4.519 -14.063 1.00 91.00 100 TYR A N 1
ATOM 846 C CA . TYR A 1 100 ? -0.823 5.455 -14.177 1.00 91.00 100 TYR A CA 1
ATOM 847 C C . TYR A 1 100 ? -1.774 5.318 -12.990 1.00 91.00 100 TYR A C 1
ATOM 849 O O . TYR A 1 100 ? -2.088 4.211 -12.564 1.00 91.00 100 TYR A O 1
ATOM 857 N N . SER A 1 101 ? -2.254 6.446 -12.470 1.00 93.06 101 SER A N 1
ATOM 858 C CA . SER A 1 101 ? -3.352 6.486 -11.498 1.00 93.06 101 SER A CA 1
ATOM 859 C C . SER A 1 101 ? -3.989 7.876 -11.444 1.00 93.06 101 SER A C 1
ATOM 861 O O . SER A 1 101 ? -3.481 8.847 -12.010 1.00 93.06 101 SER A O 1
ATOM 863 N N . ASN A 1 102 ? -5.102 8.022 -10.730 1.00 93.75 102 ASN A N 1
ATOM 864 C CA . ASN A 1 102 ? -5.700 9.335 -10.502 1.00 93.75 102 ASN A CA 1
ATOM 865 C C . ASN A 1 102 ? -4.949 10.110 -9.416 1.00 93.75 102 ASN A C 1
ATOM 867 O O . ASN A 1 102 ? -4.731 11.323 -9.547 1.00 93.75 102 ASN A O 1
ATOM 871 N N . VAL A 1 103 ? -4.542 9.403 -8.361 1.00 95.19 103 VAL A N 1
ATOM 872 C CA . VAL A 1 103 ? -3.786 9.952 -7.237 1.00 95.19 103 VAL A CA 1
ATOM 873 C C . VAL A 1 103 ? -2.577 9.073 -6.948 1.00 95.19 103 VAL A C 1
ATOM 875 O O . VAL A 1 103 ? -2.721 7.905 -6.597 1.00 95.19 103 VAL A O 1
ATOM 878 N N . ALA A 1 104 ? -1.390 9.669 -7.023 1.00 96.88 104 ALA A N 1
ATOM 879 C CA . ALA A 1 104 ? -0.143 9.038 -6.630 1.00 96.88 104 ALA A CA 1
ATOM 880 C C . ALA A 1 104 ? 0.391 9.604 -5.315 1.00 96.88 104 ALA A C 1
ATOM 882 O O . ALA A 1 104 ? 0.534 10.819 -5.147 1.00 96.88 104 ALA A O 1
ATOM 883 N N . PHE A 1 105 ? 0.746 8.699 -4.413 1.00 97.88 105 PHE A N 1
ATOM 884 C CA . PHE A 1 105 ? 1.530 8.964 -3.217 1.00 97.88 105 PHE A CA 1
ATOM 885 C C . PHE A 1 105 ? 2.925 8.380 -3.418 1.00 97.88 105 PHE A C 1
ATOM 887 O O . PHE A 1 105 ? 3.052 7.194 -3.697 1.00 97.88 105 PHE A O 1
ATOM 894 N N . VAL A 1 106 ? 3.966 9.197 -3.293 1.00 98.12 106 VAL A N 1
ATOM 895 C CA . VAL A 1 106 ? 5.360 8.774 -3.460 1.00 98.12 106 VAL A CA 1
ATOM 896 C C . VAL A 1 106 ? 6.085 8.986 -2.141 1.00 98.12 106 VAL A C 1
ATOM 898 O O . VAL A 1 106 ? 6.196 10.126 -1.691 1.00 98.12 106 VAL A O 1
ATOM 901 N N . HIS A 1 107 ? 6.544 7.904 -1.513 1.00 97.69 107 HIS A N 1
ATOM 902 C CA . HIS A 1 107 ? 7.331 7.981 -0.282 1.00 97.69 107 HIS A CA 1
ATOM 903 C C . HIS A 1 107 ? 8.627 8.770 -0.522 1.00 97.69 107 HIS A C 1
ATOM 905 O O . HIS A 1 107 ? 9.241 8.628 -1.581 1.00 97.69 107 HIS A O 1
ATOM 911 N N . ASP A 1 108 ? 9.046 9.597 0.432 1.00 95.50 108 ASP A N 1
ATOM 912 C CA . ASP A 1 108 ? 10.187 10.511 0.286 1.00 95.50 108 ASP A CA 1
ATOM 913 C C . ASP A 1 108 ? 11.540 9.798 0.109 1.00 95.50 108 ASP A C 1
ATOM 915 O O . ASP A 1 108 ? 12.450 10.342 -0.515 1.00 95.50 108 ASP A O 1
ATOM 919 N N . GLU A 1 109 ? 11.644 8.543 0.546 1.00 94.94 109 GLU A N 1
ATOM 920 C CA . GLU A 1 109 ? 12.795 7.674 0.264 1.00 94.94 109 GLU A CA 1
ATOM 921 C C . GLU A 1 109 ? 12.869 7.123 -1.173 1.00 94.94 109 GLU A C 1
ATOM 923 O O . GLU A 1 109 ? 13.853 6.462 -1.528 1.00 94.94 109 GLU A O 1
ATOM 928 N N . CYS A 1 110 ? 11.847 7.342 -2.007 1.00 96.56 110 CYS A N 1
ATOM 929 C CA . CYS A 1 110 ? 11.886 6.905 -3.401 1.00 96.56 110 CYS A CA 1
ATOM 930 C C . CYS A 1 110 ? 12.952 7.673 -4.186 1.00 96.56 110 CYS A C 1
ATOM 932 O O . CYS A 1 110 ? 13.131 8.887 -4.050 1.00 96.56 110 CYS A O 1
ATOM 934 N N . ASN A 1 111 ? 13.611 6.987 -5.112 1.00 94.94 111 ASN A N 1
ATOM 935 C CA . ASN A 1 111 ? 14.535 7.619 -6.030 1.00 94.94 111 ASN A CA 1
ATOM 936 C C . ASN A 1 111 ? 13.809 8.652 -6.904 1.00 94.94 111 ASN A C 1
ATOM 938 O O . ASN A 1 111 ? 12.901 8.328 -7.664 1.00 94.94 111 ASN A O 1
ATOM 942 N N . SER A 1 112 ? 14.273 9.902 -6.880 1.00 93.44 112 SER A N 1
ATOM 943 C CA . SER A 1 112 ? 13.692 10.992 -7.682 1.00 93.44 112 SER A CA 1
ATOM 944 C C . SER A 1 112 ? 13.608 10.715 -9.196 1.00 93.44 112 SER A C 1
ATOM 946 O O . SER A 1 112 ? 12.798 11.335 -9.887 1.00 93.44 112 SER A O 1
ATOM 948 N N . ALA A 1 113 ? 14.410 9.786 -9.734 1.00 94.69 113 ALA A N 1
ATOM 949 C CA . ALA A 1 113 ? 14.332 9.364 -11.131 1.00 94.69 113 ALA A CA 1
ATOM 950 C C . ALA A 1 113 ? 12.998 8.678 -11.481 1.00 94.69 113 ALA A C 1
ATOM 952 O O . ALA A 1 113 ? 12.548 8.819 -12.621 1.00 94.69 113 ALA A O 1
ATOM 953 N N . LEU A 1 114 ? 12.354 8.014 -10.512 1.00 94.62 114 LEU A N 1
ATOM 954 C CA . LEU A 1 114 ? 11.034 7.388 -10.642 1.00 94.62 114 LEU A CA 1
ATOM 955 C C . LEU A 1 114 ? 9.961 8.397 -11.070 1.00 94.62 114 LEU A C 1
ATOM 957 O O . LEU A 1 114 ? 9.082 8.075 -11.860 1.00 94.62 114 LEU A O 1
ATOM 961 N N . LEU A 1 115 ? 10.056 9.649 -10.613 1.00 93.56 115 LEU A N 1
ATOM 962 C CA . LEU A 1 115 ? 9.013 10.665 -10.804 1.00 93.56 115 LEU A CA 1
ATOM 963 C C . LEU A 1 115 ? 8.692 10.972 -12.272 1.00 93.56 115 LEU A C 1
ATOM 965 O O . LEU A 1 115 ? 7.619 11.486 -12.571 1.00 93.56 115 LEU A O 1
ATOM 969 N N . LYS A 1 116 ? 9.610 10.670 -13.195 1.00 93.94 116 LYS A N 1
ATOM 970 C CA . LYS A 1 116 ? 9.398 10.834 -14.643 1.00 93.94 116 LYS A CA 1
ATOM 971 C C . LYS A 1 116 ? 8.449 9.787 -15.237 1.00 93.94 116 LYS A C 1
ATOM 973 O O . LYS A 1 116 ? 8.010 9.960 -16.370 1.00 93.94 116 LYS A O 1
ATOM 978 N N . TYR A 1 117 ? 8.179 8.724 -14.486 1.00 95.00 117 TYR A N 1
ATOM 979 C CA . TYR A 1 117 ? 7.400 7.557 -14.888 1.00 95.00 117 TYR A CA 1
ATOM 980 C C . TYR A 1 117 ? 6.078 7.438 -14.117 1.00 95.00 117 TYR A C 1
ATOM 982 O O . TYR A 1 117 ? 5.287 6.545 -14.395 1.00 95.00 117 TYR A O 1
ATOM 990 N N . VAL A 1 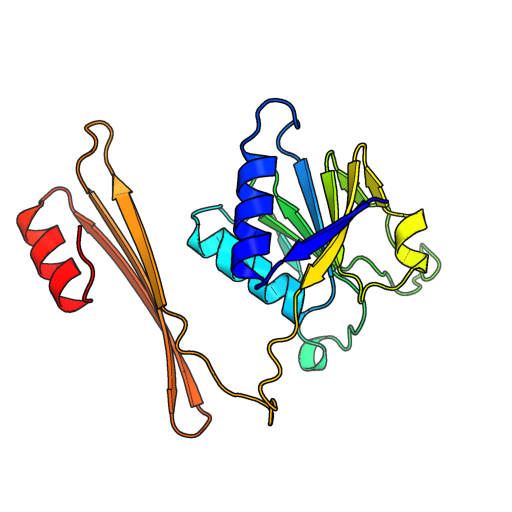118 ? 5.820 8.354 -13.176 1.00 95.38 118 VAL A N 1
ATOM 991 C CA . VAL A 1 118 ? 4.560 8.440 -12.431 1.00 95.38 118 VAL A CA 1
ATOM 992 C C . VAL A 1 118 ? 3.623 9.403 -13.153 1.00 95.38 118 VAL A C 1
ATOM 994 O O . VAL A 1 118 ? 3.818 10.621 -13.113 1.00 95.38 118 VAL A O 1
ATOM 997 N N . GLU A 1 119 ? 2.596 8.868 -13.807 1.00 93.44 119 GLU A N 1
ATOM 998 C CA . GLU A 1 119 ? 1.577 9.652 -14.498 1.00 93.44 119 GLU A CA 1
ATOM 999 C C . GLU A 1 119 ? 0.283 9.693 -13.681 1.00 93.44 119 GLU A C 1
ATOM 1001 O O . GLU A 1 119 ? -0.480 8.729 -13.618 1.00 93.44 119 GLU A O 1
ATOM 1006 N N . SER A 1 120 ? 0.018 10.832 -13.036 1.00 93.12 120 SER A N 1
ATOM 1007 C CA . SER A 1 120 ? -1.214 11.012 -12.263 1.00 93.12 120 SER A CA 1
ATOM 1008 C C . SER A 1 120 ? -1.707 12.448 -12.248 1.00 93.12 120 SER A C 1
ATOM 1010 O O . SER A 1 120 ? -0.928 13.399 -12.339 1.00 93.12 120 SER A O 1
ATOM 1012 N N . LYS A 1 121 ? -3.024 12.619 -12.073 1.00 91.81 121 LYS A N 1
ATOM 1013 C CA . LYS A 1 121 ? -3.649 13.948 -11.963 1.00 91.81 121 LYS A CA 1
ATOM 1014 C C . LYS A 1 121 ? -3.180 14.683 -10.708 1.00 91.81 121 LYS A C 1
ATOM 1016 O O . LYS A 1 121 ? -2.941 15.891 -10.748 1.00 91.81 121 LYS A O 1
ATOM 1021 N N . TYR A 1 122 ? -3.049 13.954 -9.604 1.00 92.88 122 TYR A N 1
ATOM 1022 C CA . TYR A 1 122 ? -2.527 14.472 -8.347 1.00 92.88 122 TYR A CA 1
ATOM 1023 C C . TYR A 1 122 ? -1.351 13.618 -7.889 1.00 92.88 122 TYR A C 1
ATOM 1025 O O . TYR A 1 122 ? -1.471 12.403 -7.800 1.00 92.88 122 TYR A O 1
ATOM 1033 N N . VAL A 1 123 ? -0.229 14.267 -7.579 1.00 95.62 123 VAL A N 1
ATOM 1034 C CA . VAL A 1 123 ? 0.970 13.606 -7.055 1.00 95.62 123 VAL A CA 1
ATOM 1035 C C . VAL A 1 123 ? 1.365 14.268 -5.738 1.00 95.62 123 VAL A C 1
ATOM 1037 O O . VAL A 1 123 ? 1.546 15.496 -5.675 1.00 95.62 123 VAL A O 1
ATOM 1040 N N . PHE A 1 124 ? 1.501 13.451 -4.699 1.00 96.75 124 PHE A N 1
ATOM 1041 C CA . PHE A 1 124 ? 1.890 13.844 -3.351 1.00 96.75 124 PHE A CA 1
ATOM 1042 C C . PHE A 1 124 ? 3.183 13.146 -2.940 1.00 96.75 124 PHE A C 1
ATOM 1044 O O . PHE A 1 124 ? 3.342 11.951 -3.163 1.00 96.75 124 PHE A O 1
ATOM 1051 N N . GLU A 1 125 ? 4.075 13.898 -2.309 1.00 97.50 125 GLU A N 1
ATOM 1052 C CA . GLU A 1 125 ? 5.228 13.339 -1.604 1.00 97.50 125 GLU A CA 1
ATOM 1053 C C . GLU A 1 125 ? 4.763 12.983 -0.194 1.00 97.50 125 GLU A C 1
ATOM 1055 O O . GLU A 1 125 ? 4.042 13.772 0.426 1.00 97.50 125 GLU A O 1
ATOM 1060 N N . VAL A 1 126 ? 5.140 11.814 0.302 1.00 97.31 126 VAL A N 1
ATOM 1061 C CA . VAL A 1 126 ? 4.731 11.309 1.611 1.00 97.31 126 VAL A CA 1
ATOM 1062 C C . VAL A 1 126 ? 5.956 11.129 2.480 1.00 97.31 126 VAL A C 1
ATOM 1064 O O . VAL A 1 126 ? 6.877 10.421 2.096 1.00 97.31 126 VAL A O 1
ATOM 1067 N N . ALA A 1 127 ? 5.920 11.728 3.663 1.00 95.88 127 ALA A N 1
ATOM 1068 C CA . ALA A 1 127 ? 6.890 11.484 4.714 1.00 95.88 127 ALA A CA 1
ATOM 1069 C C . ALA A 1 127 ? 6.174 10.940 5.949 1.00 95.88 127 ALA A C 1
ATOM 1071 O O . ALA A 1 127 ? 5.123 11.456 6.353 1.00 95.88 127 ALA A O 1
ATOM 1072 N N . ILE A 1 128 ? 6.746 9.902 6.547 1.00 93.50 128 ILE A N 1
ATOM 1073 C CA . ILE A 1 128 ? 6.306 9.372 7.834 1.00 93.50 128 ILE A CA 1
ATOM 1074 C C . ILE A 1 128 ? 7.246 9.937 8.893 1.00 93.50 128 ILE A C 1
ATOM 1076 O O . ILE A 1 128 ? 8.460 9.870 8.740 1.00 93.50 128 ILE A O 1
ATOM 1080 N N . ALA A 1 129 ? 6.693 10.545 9.940 1.00 85.25 129 ALA A N 1
ATOM 1081 C CA . ALA A 1 129 ? 7.486 10.996 11.069 1.00 85.25 129 ALA A CA 1
ATOM 1082 C C . ALA A 1 129 ? 8.167 9.775 11.700 1.00 85.25 129 ALA A C 1
ATOM 1084 O O . ALA A 1 129 ? 7.485 8.849 12.137 1.00 85.25 129 ALA A O 1
ATOM 1085 N N . GLU A 1 130 ? 9.497 9.771 11.722 1.00 59.88 130 GLU A N 1
ATOM 1086 C CA . GLU A 1 130 ? 10.258 8.834 12.538 1.00 59.88 130 GLU A CA 1
ATOM 1087 C C . GLU A 1 130 ? 9.963 9.176 14.001 1.00 59.88 130 GLU A C 1
ATOM 1089 O O . GLU A 1 130 ? 10.314 10.255 14.486 1.00 59.88 130 GLU A O 1
ATOM 1094 N N . ASP A 1 131 ? 9.266 8.291 14.712 1.00 52.22 131 ASP A N 1
ATOM 1095 C CA . ASP A 1 131 ? 9.364 8.313 16.165 1.00 52.22 131 ASP A CA 1
ATOM 1096 C C . ASP A 1 131 ? 10.825 7.957 16.487 1.00 52.22 131 ASP A C 1
ATOM 1098 O O . ASP A 1 131 ? 11.266 6.863 16.137 1.00 52.22 131 ASP A O 1
ATOM 1102 N N . ASP A 1 132 ? 11.564 8.884 17.117 1.00 38.56 132 ASP A N 1
ATOM 1103 C CA . ASP A 1 132 ? 12.919 8.718 17.685 1.00 38.56 132 ASP A CA 1
ATOM 1104 C C . ASP A 1 132 ? 12.922 7.617 18.771 1.00 38.56 132 ASP A C 1
ATOM 1106 O O . ASP A 1 132 ? 13.144 7.845 19.965 1.00 38.56 132 ASP A O 1
ATOM 1110 N N . VAL A 1 133 ? 12.620 6.390 18.381 1.00 41.53 133 VAL A N 1
ATOM 1111 C CA . VAL A 1 133 ? 12.828 5.197 19.178 1.00 41.53 133 VAL A CA 1
ATOM 1112 C C . VAL A 1 133 ? 13.949 4.472 18.467 1.00 41.53 133 VAL A C 1
ATOM 1114 O O . VAL A 1 133 ? 13.708 3.862 17.431 1.00 41.53 133 VAL A O 1
ATOM 1117 N N . ASP A 1 134 ? 15.163 4.588 19.022 1.00 34.75 134 ASP A N 1
ATOM 1118 C CA . ASP A 1 134 ? 16.314 3.727 18.724 1.00 34.75 134 ASP A CA 1
ATOM 1119 C C . ASP A 1 134 ? 15.798 2.346 18.295 1.00 34.75 134 ASP A C 1
ATOM 1121 O O . ASP A 1 134 ? 15.232 1.619 19.121 1.00 34.75 134 ASP A O 1
ATOM 1125 N N . ASP A 1 135 ? 15.947 2.017 17.012 1.00 40.47 135 ASP A N 1
ATOM 1126 C CA . ASP A 1 135 ? 15.613 0.712 16.453 1.00 40.47 135 ASP A CA 1
ATOM 1127 C C . ASP A 1 135 ? 16.884 -0.148 16.443 1.00 40.47 135 ASP A C 1
ATOM 1129 O O . ASP A 1 135 ? 17.651 -0.137 15.474 1.00 40.47 135 ASP A O 1
ATOM 1133 N N . PRO A 1 136 ? 17.184 -0.901 17.521 1.00 32.38 136 PRO A N 1
ATOM 1134 C CA . PRO A 1 136 ? 17.989 -2.086 17.369 1.00 32.38 136 PRO A CA 1
ATOM 1135 C C . PRO A 1 136 ? 17.064 -3.111 16.718 1.00 32.38 136 PRO A C 1
ATOM 1137 O O . PRO A 1 136 ? 16.105 -3.562 17.347 1.00 32.38 136 PRO A O 1
ATOM 1140 N N . GLY A 1 137 ? 17.367 -3.435 15.462 1.00 38.75 137 GLY A N 1
ATOM 1141 C CA . GLY A 1 137 ? 16.548 -4.250 14.578 1.00 38.75 137 GLY A CA 1
ATOM 1142 C C . GLY A 1 137 ? 15.719 -5.355 15.238 1.00 38.75 137 GLY A C 1
ATOM 1143 O O . GLY A 1 137 ? 16.136 -6.041 16.173 1.00 38.75 137 GLY A O 1
ATOM 1144 N N . TYR A 1 138 ? 14.543 -5.560 14.653 1.00 41.12 138 TYR A N 1
ATOM 1145 C CA . TYR A 1 138 ? 13.567 -6.575 15.034 1.00 41.12 138 TYR A CA 1
ATOM 1146 C C . TYR A 1 138 ? 12.996 -6.387 16.443 1.00 41.12 138 TYR A C 1
ATOM 1148 O O . TYR A 1 138 ? 13.071 -7.270 17.300 1.00 41.12 138 TYR A O 1
ATOM 1156 N N . ARG A 1 139 ? 12.280 -5.279 16.656 1.00 40.19 139 ARG A N 1
ATOM 1157 C CA . ARG A 1 139 ? 11.188 -5.260 17.635 1.00 40.19 139 ARG A CA 1
ATOM 1158 C C . ARG A 1 139 ? 9.855 -5.420 16.930 1.00 40.19 139 ARG A C 1
ATOM 1160 O O . ARG A 1 139 ? 9.173 -4.486 16.541 1.00 40.19 139 ARG A O 1
ATOM 1167 N N . THR A 1 140 ? 9.507 -6.685 16.789 1.00 45.72 140 THR A N 1
ATOM 1168 C CA . THR A 1 140 ? 8.168 -7.211 16.550 1.00 45.72 140 THR A CA 1
ATOM 1169 C C . THR A 1 140 ? 7.140 -6.551 17.463 1.00 45.72 140 THR A C 1
ATOM 1171 O O . THR A 1 140 ? 6.921 -6.984 18.597 1.00 45.72 140 THR A O 1
ATOM 1174 N N . ASN A 1 141 ? 6.499 -5.507 16.957 1.00 49.19 141 ASN A N 1
ATOM 1175 C CA . ASN A 1 141 ? 5.233 -5.057 17.498 1.00 49.19 141 ASN A CA 1
ATOM 1176 C C . ASN A 1 141 ? 4.237 -6.214 17.384 1.00 49.19 141 ASN A C 1
ATOM 1178 O O . ASN A 1 141 ? 4.119 -6.838 16.327 1.00 49.19 141 ASN A O 1
ATOM 1182 N N . THR A 1 142 ? 3.536 -6.521 18.472 1.00 54.19 142 THR A N 1
ATOM 1183 C CA . THR A 1 142 ? 2.358 -7.387 18.420 1.00 54.19 142 THR A CA 1
ATOM 1184 C C . THR A 1 142 ? 1.333 -6.696 17.529 1.00 54.19 142 THR A C 1
ATOM 1186 O O . THR A 1 142 ? 0.644 -5.776 17.962 1.00 54.19 142 THR A O 1
ATOM 1189 N N . ILE A 1 143 ? 1.278 -7.083 16.259 1.00 65.25 143 ILE A N 1
ATOM 1190 C CA . ILE A 1 143 ? 0.256 -6.610 15.329 1.00 65.25 143 ILE A CA 1
ATOM 1191 C C . ILE A 1 143 ? -0.962 -7.477 15.597 1.00 65.25 143 ILE A C 1
ATOM 1193 O O . ILE A 1 143 ? -0.888 -8.686 15.403 1.00 65.25 143 ILE A O 1
ATOM 1197 N N . GLU A 1 144 ? -2.048 -6.875 16.074 1.00 81.19 144 GLU A N 1
ATOM 1198 C CA . GLU A 1 144 ? -3.352 -7.515 16.230 1.00 81.19 144 GLU A CA 1
ATOM 1199 C C . GLU A 1 144 ? -4.383 -6.733 15.42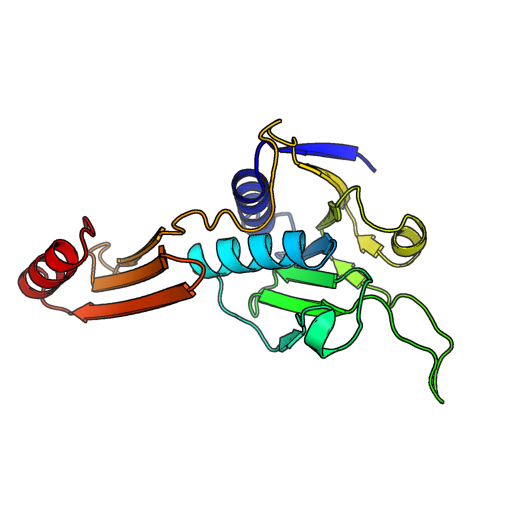5 1.00 81.19 144 GLU A C 1
ATOM 1201 O O . GLU A 1 144 ? -4.440 -5.506 15.479 1.00 81.19 144 GLU A O 1
ATOM 1206 N N . THR A 1 145 ? -5.192 -7.458 14.664 1.00 81.19 145 THR A N 1
ATOM 1207 C CA . THR A 1 145 ? -6.167 -6.890 13.742 1.00 81.19 145 THR A CA 1
ATOM 1208 C C . THR A 1 145 ? -7.449 -7.692 13.819 1.00 81.19 145 THR A C 1
ATOM 1210 O O . THR A 1 145 ? -7.416 -8.921 13.910 1.00 81.19 145 THR A O 1
ATOM 1213 N N . VAL A 1 146 ? -8.574 -6.985 13.842 1.00 88.56 146 VAL A N 1
ATOM 1214 C CA . VAL A 1 146 ? -9.908 -7.563 13.979 1.00 88.56 146 VAL A CA 1
ATOM 1215 C C . VAL A 1 146 ? -10.816 -6.887 12.968 1.00 88.56 146 VAL A C 1
ATOM 1217 O O . VAL A 1 146 ? -10.902 -5.662 12.941 1.00 88.56 146 VAL A O 1
ATOM 1220 N N . HIS A 1 147 ? -11.514 -7.685 12.172 1.00 88.62 147 HIS A N 1
ATOM 1221 C CA . HIS A 1 147 ? -12.574 -7.223 11.287 1.00 88.62 147 HIS A CA 1
ATOM 1222 C C . HIS A 1 147 ? -13.873 -7.945 11.645 1.00 88.62 147 HIS A C 1
ATOM 1224 O O . HIS A 1 147 ? -13.868 -9.151 11.893 1.00 88.62 147 HIS A O 1
ATOM 1230 N N . ILE A 1 148 ? -14.985 -7.212 11.676 1.00 92.06 148 ILE A N 1
ATOM 1231 C CA . ILE A 1 148 ? -16.318 -7.743 11.977 1.00 92.06 148 ILE A CA 1
ATOM 1232 C C . ILE A 1 148 ? -17.161 -7.619 10.713 1.00 92.06 148 ILE A C 1
ATOM 1234 O O . ILE A 1 148 ? -17.285 -6.537 10.142 1.00 92.06 148 ILE A O 1
ATOM 1238 N N . SER A 1 149 ? -17.746 -8.731 10.289 1.00 89.25 149 SER A N 1
ATOM 1239 C CA . SER A 1 149 ? -18.647 -8.787 9.144 1.00 89.25 149 SER A CA 1
ATOM 1240 C C . SER A 1 149 ? -20.097 -8.693 9.612 1.00 89.25 149 SER A C 1
ATOM 1242 O O . SER A 1 149 ? -20.479 -9.313 10.608 1.00 89.25 149 SER A O 1
ATOM 1244 N N . TYR A 1 150 ? -20.913 -7.947 8.868 1.00 90.56 150 TYR A N 1
ATOM 1245 C CA . TYR A 1 150 ? -22.326 -7.708 9.161 1.00 90.56 150 TYR A CA 1
ATOM 1246 C C . TYR A 1 150 ? -23.201 -8.220 8.015 1.00 90.56 150 TYR A C 1
ATOM 1248 O O . TYR A 1 150 ? -22.801 -8.185 6.853 1.00 90.56 150 TYR A O 1
ATOM 1256 N N . ASN A 1 151 ? -24.403 -8.699 8.333 1.00 89.12 151 ASN A N 1
ATOM 1257 C CA . ASN A 1 151 ? -25.396 -9.077 7.327 1.00 89.12 151 ASN A CA 1
ATOM 1258 C C . ASN A 1 151 ? -26.202 -7.864 6.827 1.00 89.12 151 ASN A C 1
ATOM 1260 O O . ASN A 1 151 ? -26.107 -6.769 7.379 1.00 89.12 151 ASN A O 1
ATOM 1264 N N . ASP A 1 152 ? -27.085 -8.085 5.848 1.00 90.56 152 ASP A N 1
ATOM 1265 C CA . ASP A 1 152 ? -27.952 -7.050 5.252 1.00 90.56 152 ASP A CA 1
ATOM 1266 C C . ASP A 1 152 ? -28.871 -6.325 6.257 1.00 90.56 152 ASP A C 1
ATOM 1268 O O . ASP A 1 152 ? -29.491 -5.313 5.933 1.00 90.56 152 ASP A O 1
ATOM 1272 N N . ARG A 1 153 ? -29.004 -6.846 7.484 1.00 90.56 153 ARG A N 1
ATOM 1273 C CA . ARG A 1 153 ? -29.786 -6.242 8.574 1.00 90.56 153 ARG A CA 1
ATOM 1274 C C . ARG A 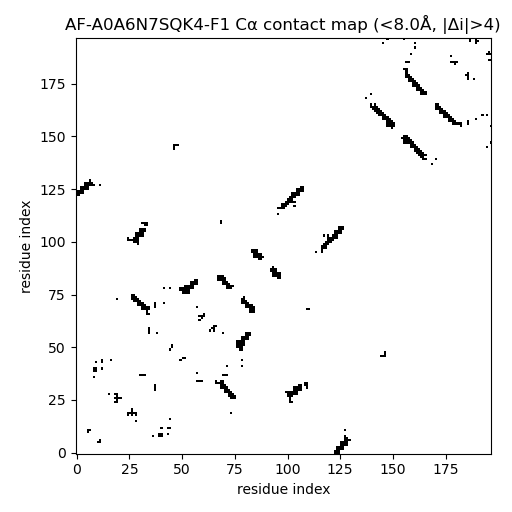1 153 ? -28.918 -5.469 9.572 1.00 90.56 153 ARG A C 1
ATOM 1276 O O . ARG A 1 153 ? -29.447 -5.005 10.578 1.00 90.56 153 ARG A O 1
ATOM 1283 N N . GLY A 1 154 ? -27.613 -5.356 9.324 1.00 86.75 154 GLY A N 1
ATOM 1284 C CA . GLY A 1 154 ? -26.651 -4.700 10.208 1.00 86.75 154 GLY A CA 1
ATOM 1285 C C . GLY A 1 154 ? -26.298 -5.502 11.462 1.00 86.75 154 GLY A C 1
ATOM 1286 O O . GLY A 1 154 ? -25.778 -4.930 12.414 1.00 86.75 154 GLY A O 1
ATOM 1287 N N . LEU A 1 155 ? -26.591 -6.807 11.499 1.00 90.12 155 LEU A N 1
ATOM 1288 C CA . LEU A 1 155 ? -26.225 -7.676 12.622 1.00 90.12 155 LEU A CA 1
ATOM 1289 C C . LEU A 1 155 ? -24.885 -8.373 12.340 1.00 90.12 155 LEU A C 1
ATOM 1291 O O . LEU A 1 155 ? -24.703 -8.836 11.208 1.00 90.12 155 LEU A O 1
ATOM 1295 N N . PRO A 1 156 ? -23.982 -8.502 13.335 1.00 92.62 156 PRO A N 1
ATOM 1296 C CA . PRO A 1 156 ? -22.747 -9.265 13.182 1.00 92.62 156 PRO A CA 1
ATOM 1297 C C . PRO A 1 156 ? -23.040 -10.697 12.719 1.00 92.62 156 PRO A C 1
ATOM 1299 O O . PRO A 1 156 ? -23.900 -11.375 13.283 1.00 92.62 156 PRO A O 1
ATOM 1302 N N . CYS A 1 157 ? -22.338 -11.153 11.686 1.00 94.62 157 CYS A N 1
ATOM 1303 C CA . CYS A 1 157 ? -22.457 -12.504 11.125 1.00 94.62 157 CYS A CA 1
ATOM 1304 C C . CYS A 1 157 ? -21.108 -13.229 11.007 1.00 94.62 157 CYS A C 1
ATOM 1306 O O . CYS A 1 157 ? -21.059 -14.413 10.664 1.00 94.62 157 CYS A O 1
ATOM 1308 N N . GLY A 1 158 ? -20.008 -12.541 11.310 1.00 94.38 158 GLY A N 1
ATOM 1309 C CA . GLY A 1 158 ? -18.681 -13.130 11.330 1.00 94.38 158 GLY A CA 1
ATOM 1310 C C . GLY A 1 158 ? -17.631 -12.184 11.883 1.00 94.38 158 GLY A C 1
ATOM 1311 O O . GLY A 1 158 ? -17.869 -10.986 12.027 1.00 94.38 158 GLY A O 1
ATOM 1312 N N . PHE A 1 159 ? -16.456 -12.727 12.169 1.00 94.50 159 PHE A N 1
ATOM 1313 C CA . PHE A 1 159 ? -15.264 -11.934 12.424 1.00 94.50 159 PHE A CA 1
ATOM 1314 C C . PHE A 1 159 ? -14.025 -12.632 11.868 1.00 94.50 159 PHE A C 1
ATOM 1316 O O . PHE A 1 159 ? -13.964 -13.863 11.770 1.00 94.50 159 PHE A O 1
ATOM 1323 N N . SER A 1 160 ? -13.016 -11.834 11.542 1.00 92.56 160 SER A N 1
ATOM 1324 C CA . SER A 1 160 ? -11.651 -12.298 11.363 1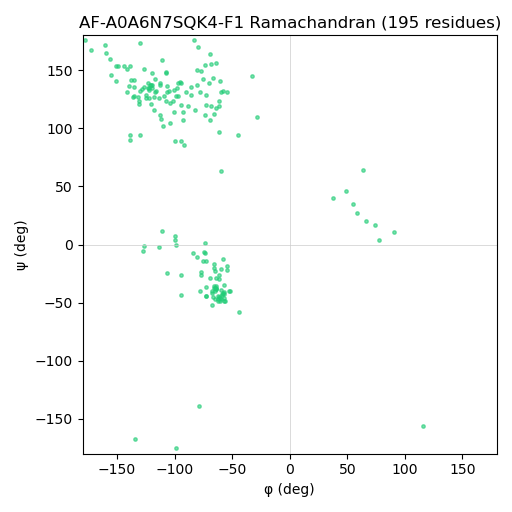.00 92.56 160 SER A CA 1
ATOM 1325 C C . SER A 1 160 ? -10.753 -11.635 12.399 1.00 92.56 160 SER A C 1
ATOM 1327 O O . SER A 1 160 ? -10.935 -10.473 12.762 1.00 92.56 160 SER A O 1
ATOM 1329 N N . LYS A 1 161 ? -9.793 -12.399 12.914 1.00 91.00 161 LYS A N 1
ATOM 1330 C CA . LYS A 1 161 ? -8.734 -11.904 13.786 1.00 91.00 161 LYS A CA 1
ATOM 1331 C C . LYS A 1 161 ? -7.402 -12.424 13.279 1.00 91.00 161 LYS A C 1
ATOM 1333 O O . LYS A 1 161 ? -7.241 -13.634 13.138 1.00 91.00 161 LYS A O 1
ATOM 1338 N N . ALA A 1 162 ? -6.443 -11.539 13.054 1.00 87.81 162 ALA A N 1
ATOM 1339 C CA . ALA A 1 162 ? -5.064 -11.913 12.775 1.00 87.81 162 ALA A CA 1
ATOM 1340 C C . ALA A 1 162 ? -4.140 -11.255 13.794 1.00 87.81 162 ALA A C 1
ATOM 1342 O O . ALA A 1 162 ? -4.296 -10.076 14.114 1.00 87.81 162 ALA A O 1
ATOM 1343 N N . TRP A 1 163 ? -3.195 -12.028 14.322 1.00 88.62 163 TRP A N 1
ATOM 1344 C CA . TRP A 1 163 ? -2.215 -11.529 15.270 1.00 88.62 163 TRP A CA 1
ATOM 1345 C C . TRP A 1 163 ? -0.837 -12.130 15.028 1.00 88.62 163 TRP A C 1
ATOM 1347 O O . TRP A 1 163 ? -0.699 -13.251 14.538 1.00 88.62 163 TRP A O 1
ATOM 1357 N N . THR A 1 164 ? 0.192 -11.373 15.386 1.00 82.50 164 THR A N 1
ATOM 1358 C CA . THR A 1 164 ? 1.575 -11.841 15.378 1.00 82.50 164 THR A CA 1
ATOM 1359 C C . THR A 1 164 ? 2.160 -11.690 16.770 1.00 82.50 164 THR A C 1
ATOM 1361 O O . THR A 1 164 ? 2.123 -10.609 17.349 1.00 82.50 164 THR A O 1
ATOM 1364 N N . THR A 1 165 ? 2.702 -12.776 17.310 1.00 80.81 165 THR A N 1
ATOM 1365 C CA . THR A 1 165 ? 3.500 -12.764 18.537 1.00 80.81 165 THR A CA 1
ATOM 1366 C C . THR A 1 165 ? 4.955 -12.996 18.189 1.00 80.81 165 THR A C 1
ATOM 1368 O O . THR A 1 165 ? 5.264 -13.743 17.261 1.00 80.81 165 THR A O 1
ATOM 1371 N N . SER A 1 166 ? 5.848 -12.410 18.970 1.00 73.19 166 SER A N 1
ATOM 1372 C CA . SER A 1 166 ? 7.268 -12.695 18.876 1.00 73.19 166 SER A CA 1
ATOM 1373 C C . SER A 1 166 ? 7.820 -12.976 20.248 1.00 73.19 166 SER A C 1
ATOM 1375 O O . SER A 1 166 ? 7.687 -12.167 21.167 1.00 73.19 166 SER A O 1
ATOM 1377 N N . GLU A 1 167 ? 8.425 -14.144 20.375 1.00 70.94 167 GLU A N 1
ATOM 1378 C CA . GLU A 1 167 ? 9.076 -14.573 21.596 1.00 70.94 167 GLU A CA 1
ATOM 1379 C C . GLU A 1 167 ? 10.417 -15.198 21.215 1.00 70.94 167 GLU A C 1
ATOM 1381 O O . GLU A 1 167 ? 1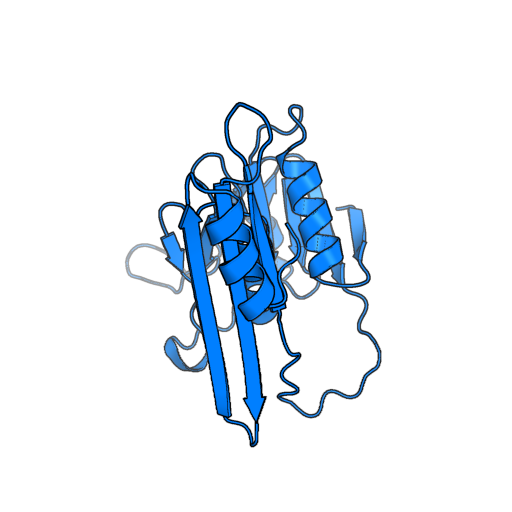0.492 -16.067 20.346 1.00 70.94 167 GLU A O 1
ATOM 1386 N N . ASN A 1 168 ? 11.503 -14.719 21.829 1.00 73.75 168 ASN A N 1
ATOM 1387 C CA . ASN A 1 168 ? 12.872 -15.188 21.575 1.00 73.75 168 ASN A CA 1
ATOM 1388 C C . ASN A 1 168 ? 13.315 -15.127 20.097 1.00 73.75 168 ASN A C 1
ATOM 1390 O O . ASN A 1 168 ? 14.062 -15.987 19.635 1.00 73.75 168 ASN A O 1
ATOM 1394 N N . GLY A 1 169 ? 12.854 -14.119 19.349 1.00 64.94 169 GLY A N 1
ATOM 1395 C CA . GLY A 1 169 ? 13.198 -13.945 17.933 1.00 64.94 169 GLY A CA 1
ATOM 1396 C C . GLY A 1 169 ? 12.445 -14.877 16.979 1.00 64.94 169 GLY A C 1
ATOM 1397 O O . GLY A 1 169 ? 12.706 -14.848 15.780 1.00 64.94 169 GLY A O 1
ATOM 1398 N N . VAL A 1 170 ? 11.502 -15.684 17.479 1.00 68.31 170 VAL A N 1
ATOM 1399 C CA . VAL A 1 170 ? 10.600 -16.482 16.643 1.00 68.31 170 VAL A CA 1
ATOM 1400 C C . VAL A 1 170 ? 9.306 -15.711 16.437 1.00 68.31 170 VAL A C 1
ATOM 1402 O O . VAL A 1 170 ? 8.600 -15.402 17.396 1.00 68.31 170 VAL A O 1
ATOM 1405 N N . ILE A 1 171 ? 8.993 -15.427 15.174 1.00 76.06 171 ILE A N 1
ATOM 1406 C CA . ILE A 1 171 ? 7.745 -14.784 14.771 1.00 76.06 171 ILE A CA 1
ATOM 1407 C C . ILE A 1 171 ? 6.691 -15.865 14.538 1.00 76.06 171 ILE A C 1
ATOM 1409 O O . ILE A 1 171 ? 6.841 -16.716 13.662 1.00 76.06 171 ILE A O 1
ATOM 1413 N N . CYS A 1 172 ? 5.608 -15.802 15.305 1.00 77.81 172 CYS A N 1
ATOM 1414 C CA . CYS A 1 172 ? 4.439 -16.652 15.135 1.00 77.81 172 CYS A CA 1
ATOM 1415 C C . CYS A 1 172 ? 3.268 -15.789 14.673 1.00 77.81 172 CYS A C 1
ATOM 1417 O O . CYS A 1 172 ? 2.750 -14.978 15.440 1.00 77.81 172 CYS A O 1
ATOM 1419 N N . SER A 1 173 ? 2.833 -15.987 13.432 1.00 81.75 173 SER A N 1
ATOM 1420 C CA . SER A 1 173 ? 1.612 -15.375 12.910 1.00 81.75 173 SER A CA 1
ATOM 1421 C C . SER A 1 173 ? 0.453 -16.361 13.009 1.00 81.75 173 SER A C 1
ATOM 1423 O O . SER A 1 173 ? 0.605 -17.558 12.770 1.00 81.75 173 SER A O 1
ATOM 1425 N N . SER A 1 174 ? -0.714 -15.867 13.398 1.00 86.69 174 SER A N 1
ATOM 1426 C CA . SER A 1 174 ? -1.939 -16.649 13.540 1.00 86.69 174 SER A CA 1
ATOM 1427 C C . SER A 1 174 ? -3.117 -15.862 12.987 1.00 86.69 174 SER A C 1
ATOM 1429 O O . SER A 1 174 ? -3.197 -14.647 13.154 1.00 86.69 174 SER A O 1
ATOM 1431 N N . ALA A 1 175 ? -4.033 -16.562 12.324 1.00 89.25 175 ALA A N 1
ATOM 1432 C CA . ALA A 1 175 ? -5.266 -15.992 11.807 1.00 89.25 175 ALA A CA 1
ATOM 1433 C C . ALA A 1 175 ? -6.437 -16.921 12.121 1.00 89.25 175 ALA A C 1
ATOM 1435 O O . ALA A 1 175 ? -6.312 -18.146 12.061 1.00 89.25 175 ALA A O 1
ATOM 1436 N N . TYR A 1 176 ? -7.575 -16.327 12.455 1.00 91.81 176 TYR A N 1
ATOM 1437 C CA . TYR A 1 176 ? -8.814 -17.027 12.740 1.00 91.81 176 TYR A CA 1
ATOM 1438 C C . TYR A 1 176 ? -9.975 -16.326 12.044 1.00 91.81 176 TYR A C 1
ATOM 1440 O O . TYR A 1 176 ? -10.073 -15.101 12.077 1.00 91.81 176 TYR A O 1
ATOM 1448 N N . LEU A 1 177 ? -10.844 -17.112 11.413 1.00 94.12 177 LEU A N 1
ATOM 1449 C CA . LEU A 1 177 ? -12.063 -16.636 10.775 1.00 94.12 177 LEU A CA 1
ATOM 1450 C C . LEU A 1 177 ? -13.222 -17.500 11.248 1.00 94.12 177 LEU A C 1
ATOM 1452 O O . LEU A 1 177 ? -13.139 -18.731 11.215 1.00 94.12 177 LEU A O 1
ATOM 1456 N N . HIS A 1 178 ? -14.307 -16.858 11.663 1.00 94.19 178 HIS A N 1
ATOM 1457 C CA . HIS A 1 178 ? -15.518 -17.554 12.063 1.00 94.19 178 HIS A CA 1
ATOM 1458 C C . HIS A 1 178 ? -16.751 -16.798 11.600 1.00 94.19 178 HIS A C 1
ATOM 1460 O O . HIS A 1 178 ? -16.874 -15.597 11.823 1.00 94.19 178 HIS A O 1
ATOM 1466 N N . PHE A 1 179 ? -17.665 -17.533 10.972 1.00 94.00 179 PHE A N 1
ATOM 1467 C CA . PHE A 1 179 ? -18.948 -17.036 10.497 1.00 94.00 179 PHE A CA 1
ATOM 1468 C C . PHE A 1 179 ? -20.047 -17.920 11.062 1.00 94.00 179 PHE A C 1
ATOM 1470 O O . PHE A 1 179 ? -19.940 -19.148 11.045 1.00 94.00 179 PHE A O 1
ATOM 1477 N N . SER A 1 180 ? -21.105 -17.289 11.554 1.00 93.12 180 SER A N 1
ATOM 1478 C CA . SER A 1 180 ? -22.252 -17.976 12.129 1.00 93.12 180 SER A CA 1
ATOM 1479 C C . SER A 1 180 ? -23.507 -17.135 11.931 1.00 93.12 180 SER A C 1
ATOM 1481 O O . SER A 1 180 ? -23.488 -15.916 12.082 1.00 93.12 180 SER A O 1
ATOM 1483 N N . ASN A 1 181 ? -24.617 -17.806 11.625 1.00 88.50 181 ASN A N 1
ATOM 1484 C CA . ASN A 1 181 ? -25.948 -17.192 11.630 1.00 88.50 181 ASN A CA 1
ATOM 1485 C C . ASN A 1 181 ? -26.579 -17.180 13.034 1.00 88.50 181 ASN A C 1
ATOM 1487 O O . ASN A 1 181 ? -27.652 -16.611 13.221 1.00 88.50 181 ASN A O 1
ATOM 1491 N N . ASP A 1 182 ? -25.934 -17.836 13.998 1.00 93.81 182 ASP A N 1
ATOM 1492 C CA . ASP A 1 182 ? -26.310 -17.861 15.405 1.00 93.81 182 ASP A CA 1
ATOM 1493 C C . ASP A 1 182 ? -25.415 -16.880 16.176 1.00 93.81 182 ASP A C 1
ATOM 1495 O O . ASP A 1 182 ? -24.195 -17.070 16.255 1.00 93.81 182 ASP A O 1
ATOM 1499 N N . ILE A 1 183 ? -26.035 -15.820 16.703 1.00 92.44 183 ILE A N 1
ATOM 1500 C CA . ILE A 1 183 ? -25.355 -14.727 17.403 1.00 92.44 183 ILE A CA 1
ATOM 1501 C C . ILE A 1 183 ? -24.778 -15.173 18.750 1.00 92.44 183 ILE A C 1
ATOM 1503 O O . ILE A 1 183 ? -23.765 -14.627 19.182 1.00 92.44 183 ILE A O 1
ATOM 1507 N N . ASP A 1 184 ? -25.376 -16.174 19.399 1.00 94.88 184 ASP A N 1
ATOM 1508 C CA . ASP A 1 184 ? -24.900 -16.674 20.687 1.00 94.88 184 ASP A CA 1
ATOM 1509 C C . ASP A 1 184 ? -23.604 -17.463 20.482 1.00 94.88 184 ASP A C 1
ATOM 1511 O O . ASP A 1 184 ? -22.615 -17.223 21.175 1.00 94.88 184 ASP A O 1
ATOM 1515 N N . ILE A 1 185 ? -23.563 -18.316 19.450 1.00 94.94 185 ILE A N 1
ATOM 1516 C CA . ILE A 1 185 ? -22.336 -19.021 19.041 1.00 94.94 185 ILE A CA 1
ATOM 1517 C C . ILE A 1 185 ? -21.263 -18.018 18.604 1.00 94.94 185 ILE A C 1
ATOM 1519 O O . ILE A 1 185 ? -20.099 -18.149 18.986 1.00 94.94 185 ILE A O 1
ATOM 1523 N N . LEU A 1 186 ? -21.643 -17.008 17.813 1.00 95.88 186 LEU A N 1
ATOM 1524 C CA . LEU A 1 186 ? -20.703 -16.008 17.313 1.00 95.88 186 LEU A CA 1
ATOM 1525 C C . LEU A 1 186 ? -20.048 -15.231 18.468 1.00 95.88 186 LEU A C 1
ATOM 1527 O O . LEU A 1 186 ? -18.825 -15.097 18.481 1.00 95.88 186 LEU A O 1
ATOM 1531 N N . ASN A 1 187 ? -20.838 -14.790 19.454 1.00 95.25 187 ASN A N 1
ATOM 1532 C CA . ASN A 1 187 ? -20.340 -14.136 20.668 1.00 95.25 187 ASN A CA 1
ATOM 1533 C C . ASN A 1 187 ? -19.445 -15.066 21.498 1.00 95.25 187 ASN A C 1
ATOM 1535 O O . ASN A 1 187 ? -18.349 -14.661 21.880 1.00 95.25 187 ASN A O 1
ATOM 1539 N N . GLU A 1 188 ? -19.863 -16.317 21.735 1.00 96.81 188 GLU A N 1
ATOM 1540 C CA . GLU A 1 188 ? -19.079 -17.285 22.518 1.00 96.81 188 GLU A CA 1
ATOM 1541 C C . GLU A 1 188 ? -17.685 -17.504 21.909 1.00 96.81 188 GLU A C 1
ATOM 1543 O O . GLU A 1 188 ? -16.676 -17.585 22.615 1.00 96.81 188 GLU A O 1
ATOM 1548 N N . VAL A 1 189 ? -17.613 -17.611 20.581 1.00 96.19 189 VAL A N 1
ATOM 1549 C CA . VAL A 1 189 ? -16.343 -17.787 19.875 1.00 96.19 189 VAL A CA 1
ATOM 1550 C C . VAL A 1 189 ? -15.538 -16.486 19.876 1.00 96.19 189 VAL A C 1
ATOM 1552 O O . VAL A 1 189 ? -14.345 -16.531 20.171 1.00 96.19 189 VAL A O 1
ATOM 1555 N N . ALA A 1 190 ? -16.155 -15.334 19.607 1.00 95.50 190 ALA A N 1
ATOM 1556 C CA . ALA A 1 190 ? -15.475 -14.038 19.606 1.00 95.50 190 ALA A CA 1
ATOM 1557 C C . ALA A 1 190 ? -14.824 -13.718 20.963 1.00 95.50 190 ALA A C 1
ATOM 1559 O O . ALA A 1 190 ? -13.653 -13.330 21.003 1.00 95.50 190 ALA A O 1
ATOM 1560 N N . GLU A 1 191 ? -15.516 -13.987 22.075 1.00 95.69 191 GLU A N 1
ATOM 1561 C CA . GLU A 1 191 ? -14.981 -13.795 23.428 1.00 95.69 191 GLU A CA 1
ATOM 1562 C C . GLU A 1 191 ? -13.713 -14.621 23.684 1.00 95.69 191 GLU A C 1
ATOM 1564 O O . GLU A 1 191 ? -12.753 -14.106 24.263 1.00 95.69 191 GLU A O 1
ATOM 1569 N N . LYS A 1 192 ? -13.649 -15.870 23.194 1.00 95.19 192 LYS A N 1
ATOM 1570 C CA . LYS A 1 192 ? -12.446 -16.724 23.311 1.00 95.19 192 LYS A CA 1
ATOM 1571 C C . LYS A 1 192 ? -11.232 -16.130 22.600 1.00 95.19 192 LYS A C 1
ATOM 1573 O O . LYS A 1 192 ? -10.101 -16.409 22.989 1.00 95.19 192 LYS A O 1
ATOM 1578 N N . PHE A 1 193 ? -11.466 -15.304 21.585 1.00 92.00 193 PHE A N 1
ATOM 1579 C CA . PHE A 1 193 ? -10.435 -14.576 20.855 1.00 92.00 193 PHE A CA 1
ATOM 1580 C C . PHE A 1 193 ? -10.302 -13.115 21.309 1.00 92.00 193 PHE A C 1
ATOM 1582 O O . PHE A 1 193 ? -9.552 -12.367 20.688 1.00 92.00 193 PHE A O 1
ATOM 1589 N N . GLY A 1 194 ? -10.979 -12.685 22.380 1.00 92.31 194 GLY A N 1
ATOM 1590 C CA . GLY A 1 194 ? -10.932 -11.301 22.866 1.00 92.31 194 GLY A CA 1
ATOM 1591 C C . GLY A 1 194 ? -11.548 -10.277 21.905 1.00 92.31 194 GLY A C 1
ATOM 1592 O O . GLY A 1 194 ? -11.241 -9.091 22.000 1.00 92.31 194 GLY A O 1
ATOM 1593 N N . VAL A 1 195 ? -12.394 -10.724 20.976 1.00 90.75 195 VAL A N 1
ATOM 1594 C CA . VAL A 1 195 ? -13.108 -9.878 20.015 1.00 90.75 195 VAL A CA 1
ATOM 1595 C C . VAL A 1 195 ? -14.446 -9.456 20.617 1.00 90.75 195 VAL A C 1
ATOM 1597 O O . VAL A 1 195 ? -15.189 -10.289 21.130 1.00 90.75 195 VAL A O 1
ATOM 1600 N N . LYS A 1 196 ? -14.757 -8.158 20.553 1.00 90.31 196 LYS A N 1
ATOM 1601 C CA . LYS A 1 196 ? -16.069 -7.609 20.923 1.00 90.31 196 LYS A CA 1
ATOM 1602 C C . LYS A 1 196 ? -16.864 -7.325 19.654 1.00 90.31 196 LYS A C 1
ATOM 1604 O O . LYS A 1 196 ? -16.359 -6.595 18.805 1.00 90.31 196 LYS A O 1
ATOM 1609 N N . LEU A 1 197 ? -18.055 -7.912 19.550 1.00 87.06 197 LEU A N 1
ATOM 1610 C CA . LEU A 1 197 ? -18.978 -7.765 18.419 1.00 87.06 197 LEU A CA 1
ATOM 1611 C C . LEU A 1 197 ? -19.938 -6.585 18.590 1.00 87.06 197 LEU A C 1
ATOM 1613 O O . LEU A 1 197 ? -20.239 -6.233 19.755 1.00 87.06 197 LEU A O 1
#

Secondary structure (DSSP, 8-state):
-EEEEESSHHHHHHHHHHHHH-GGGTT-EEEEE-HHHHHHHHHHHHHTTPPEEEEE----HHHH---S-EEEEEETTEEEEEESEE---SS--SEEPPEEEEEEEEETTS-GGGGGSEEEEEEEEEEE--------S------EEEEEEE-TTS-EEEEEEEEEEEETTEEEEEEEEEE-S-HHHHHHHHHHTT---

Mean predicted aligned error: 12.14 Å

Nearest PDB structures (foldseek):
  4ghb-assembly1_B  TM=7.434E-01  e=6.617E-01  Bacteroides uniformis ATCC 8492
  4ghb-assembly1_A  TM=6.162E-01  e=5.839E-01  Bacteroides uniformis ATCC 8492
  6saz-assembly1_B  TM=4.810E-01  e=3.541E-01  Homo sapiens
  6saz-assembly2_D  TM=4.735E-01  e=4.013E-01  Homo sapiens
  2oc3-assembly1_A  TM=2.525E-01  e=1.237E+00  Homo sapiens

Foldseek 3Di:
DAADEAQDLLRVLVVVVVLLPPPVQQNKEKEKDWQVSVVSSVVNQVLVVWDDADEEPRDDCVVPVDGAMKMWIGHPRTIHIDDQWDDDDPPDHTDGAADETQEYEYEPPHDPRCVVRDHYVYYYYYYHDDPPDPDPDDPDDWDKGKDFDADPVRHTFKMKIWTWDDDPNDIDIDIDIDGHPDVVVRCVVCVVVVHDD